Protein AF-A0A0R3RBI5-F1 (afdb_monomer_lite)

InterPro domains:
  IPR002018 Carboxylesterase, type B [PF00135] (38-190)
  IPR029058 Alpha/Beta hydrolase fold [G3DSA:3.40.50.1820] (18-213)
  IPR029058 Alpha/Beta hydrolase fold [SSF53474] (40-210)
  IPR051093 Neuroligin and Bile salt-activated lipase [PTHR43903] (27-202)

Structure (mmCIF, N/CA/C/O backbone):
data_AF-A0A0R3RBI5-F1
#
_entry.id   AF-A0A0R3RBI5-F1
#
loop_
_atom_site.group_PDB
_atom_site.id
_atom_site.type_symbol
_atom_site.label_atom_id
_atom_site.label_alt_id
_atom_site.label_comp_id
_atom_site.label_asym_id
_atom_site.label_entity_id
_atom_site.label_seq_id
_atom_site.pdbx_PDB_ins_code
_atom_site.Cartn_x
_atom_site.Cartn_y
_atom_site.Cartn_z
_atom_site.occupancy
_atom_site.B_iso_or_equiv
_atom_site.auth_seq_id
_atom_site.auth_comp_id
_atom_site.auth_asym_id
_atom_site.auth_atom_id
_atom_site.pdbx_PDB_model_num
ATOM 1 N N . LEU A 1 1 ? 17.960 31.276 -26.778 1.00 45.34 1 LEU A N 1
ATOM 2 C CA . LEU A 1 1 ? 19.311 31.427 -26.174 1.00 45.34 1 LEU A CA 1
ATOM 3 C C . LEU A 1 1 ? 19.335 32.299 -24.904 1.00 45.34 1 LEU A C 1
ATOM 5 O O . LEU A 1 1 ? 20.068 31.959 -23.987 1.00 45.34 1 LEU A O 1
ATOM 9 N N . ALA A 1 2 ? 18.520 33.360 -24.780 1.00 45.56 2 ALA A N 1
ATOM 10 C CA . ALA A 1 2 ? 18.491 34.213 -23.575 1.00 45.56 2 ALA A CA 1
ATOM 11 C C . ALA A 1 2 ? 17.798 33.596 -22.330 1.00 45.56 2 ALA A C 1
ATOM 13 O O . ALA A 1 2 ? 18.166 33.928 -21.205 1.00 45.56 2 ALA A O 1
ATOM 14 N N . GLY A 1 3 ? 16.836 32.677 -22.505 1.00 40.22 3 GLY A N 1
ATOM 15 C CA . GLY A 1 3 ? 16.109 32.035 -21.392 1.00 40.22 3 GLY A CA 1
ATOM 16 C C . GLY A 1 3 ? 16.927 31.000 -20.606 1.00 40.22 3 GLY A C 1
ATOM 17 O O . GLY A 1 3 ? 16.882 30.981 -19.381 1.00 40.22 3 GLY A O 1
ATOM 18 N N . SER A 1 4 ? 17.757 30.212 -21.298 1.00 48.47 4 SER A N 1
ATOM 19 C CA . SER A 1 4 ? 18.598 29.170 -20.682 1.00 48.47 4 SER A CA 1
ATOM 20 C C . SER A 1 4 ? 19.725 29.753 -19.812 1.00 48.47 4 SER A C 1
ATOM 22 O O . SER A 1 4 ? 20.004 29.240 -18.732 1.00 48.47 4 SER A O 1
ATOM 24 N N . ARG A 1 5 ? 20.318 30.893 -20.204 1.00 46.44 5 ARG A N 1
ATOM 25 C CA . ARG A 1 5 ? 21.332 31.583 -19.381 1.00 46.44 5 ARG A CA 1
ATOM 26 C C . ARG A 1 5 ? 20.760 32.157 -18.083 1.00 46.44 5 ARG A C 1
ATOM 28 O O . ARG A 1 5 ? 21.438 32.103 -17.066 1.00 46.44 5 ARG A O 1
ATOM 35 N N . ARG A 1 6 ? 19.531 32.689 -18.099 1.00 45.81 6 ARG A N 1
ATOM 36 C CA . ARG A 1 6 ? 18.883 33.227 -16.888 1.00 45.81 6 ARG A CA 1
ATOM 37 C C . ARG A 1 6 ? 18.511 32.126 -15.895 1.00 45.81 6 ARG A C 1
ATOM 39 O O . ARG A 1 6 ? 18.749 32.309 -14.709 1.00 45.81 6 ARG A O 1
ATOM 46 N N . GLN A 1 7 ? 18.002 30.986 -16.365 1.00 51.91 7 GLN A N 1
ATOM 47 C CA . GLN A 1 7 ? 17.706 29.842 -15.493 1.00 51.91 7 GLN A CA 1
ATOM 48 C C . GLN A 1 7 ? 18.964 29.280 -14.818 1.00 51.91 7 GLN A C 1
ATOM 50 O O . GLN A 1 7 ? 18.930 29.002 -13.625 1.00 51.91 7 GLN A O 1
ATOM 55 N N . ASN A 1 8 ? 20.091 29.211 -15.533 1.00 59.03 8 ASN A N 1
ATOM 56 C CA . ASN A 1 8 ? 21.354 28.741 -14.954 1.00 59.03 8 ASN A CA 1
ATOM 57 C C . ASN A 1 8 ? 21.924 29.697 -13.891 1.00 59.03 8 ASN A C 1
ATOM 59 O O . ASN A 1 8 ? 22.460 29.244 -12.886 1.00 59.03 8 ASN A O 1
ATOM 63 N N . ILE A 1 9 ? 21.789 31.016 -14.076 1.00 61.81 9 ILE A N 1
ATOM 64 C CA . ILE A 1 9 ? 22.252 32.002 -13.083 1.00 61.81 9 ILE A CA 1
ATOM 65 C C . ILE A 1 9 ? 21.393 31.935 -11.814 1.00 61.81 9 ILE A C 1
ATOM 67 O O . ILE A 1 9 ? 21.931 31.928 -10.712 1.00 61.81 9 ILE A O 1
ATOM 71 N N . VAL A 1 10 ? 20.068 31.842 -11.959 1.00 63.31 10 VAL A N 1
ATOM 72 C CA . VAL A 1 10 ? 19.153 31.715 -10.814 1.00 63.31 10 VAL A CA 1
ATOM 73 C C . VAL A 1 10 ? 19.366 30.384 -10.089 1.00 63.31 10 VAL A C 1
ATOM 75 O O . VAL A 1 10 ? 19.440 30.376 -8.865 1.00 63.31 10 VAL A O 1
ATOM 78 N N . GLY A 1 11 ? 19.540 29.280 -10.822 1.00 65.62 11 GLY A N 1
ATOM 79 C CA . GLY A 1 11 ? 19.826 27.968 -10.236 1.00 65.62 11 GLY A CA 1
ATOM 80 C C . GLY A 1 11 ? 21.109 27.958 -9.401 1.00 65.62 11 GLY A C 1
ATOM 81 O O . GLY A 1 11 ? 21.099 27.459 -8.278 1.00 65.62 11 GLY A O 1
ATOM 82 N N . ASN A 1 12 ? 22.179 28.585 -9.898 1.00 67.44 12 ASN A N 1
ATOM 83 C CA . ASN A 1 12 ? 23.444 28.679 -9.166 1.00 67.44 12 ASN A CA 1
ATOM 84 C C . ASN A 1 12 ? 23.321 29.544 -7.899 1.00 67.44 12 ASN A C 1
ATOM 86 O O . ASN A 1 12 ? 23.798 29.148 -6.843 1.00 67.44 12 ASN A O 1
ATOM 90 N N . LEU A 1 13 ? 22.612 30.677 -7.961 1.00 69.12 13 LEU A N 1
ATOM 91 C CA . LEU A 1 13 ? 22.393 31.545 -6.794 1.00 69.12 13 LEU A CA 1
ATOM 92 C C . LEU A 1 13 ? 21.550 30.868 -5.697 1.00 69.12 13 LEU A C 1
ATOM 94 O O . LEU A 1 13 ? 21.806 31.050 -4.504 1.00 69.12 13 LEU A O 1
ATOM 98 N N . VAL A 1 14 ? 20.550 30.074 -6.086 1.00 75.38 14 VAL A N 1
ATOM 99 C CA . VAL A 1 14 ? 19.736 29.281 -5.149 1.00 75.38 14 VAL A CA 1
ATOM 100 C C . VAL A 1 14 ? 20.569 28.162 -4.520 1.00 75.38 14 VAL A C 1
ATOM 102 O O . VAL A 1 14 ? 20.489 27.931 -3.315 1.00 75.38 14 VAL A O 1
ATOM 105 N N . TYR A 1 15 ? 21.415 27.499 -5.306 1.00 75.81 15 TYR A N 1
ATOM 106 C CA . TYR A 1 15 ? 22.303 26.459 -4.799 1.00 75.81 15 TYR A CA 1
ATOM 107 C C . TYR A 1 15 ? 23.314 27.016 -3.786 1.00 75.81 15 TYR A C 1
ATOM 109 O O . TYR A 1 15 ? 23.408 26.508 -2.666 1.00 75.81 15 TYR A O 1
ATOM 117 N N . ASP A 1 16 ? 23.986 28.115 -4.122 1.00 74.38 16 ASP A N 1
ATOM 118 C CA . ASP A 1 16 ? 25.004 28.730 -3.265 1.00 74.38 16 ASP A CA 1
ATOM 119 C C . ASP A 1 16 ? 24.414 29.235 -1.938 1.00 74.38 16 ASP A C 1
ATOM 121 O O . ASP A 1 16 ? 24.981 29.014 -0.864 1.00 74.38 16 ASP A O 1
ATOM 125 N N . SER A 1 17 ? 23.225 29.844 -1.983 1.00 75.38 17 SER A N 1
ATOM 126 C CA . SER A 1 17 ? 22.507 30.266 -0.772 1.00 75.38 17 SER A CA 1
ATOM 127 C C . SER A 1 17 ? 22.018 29.085 0.077 1.00 75.38 17 SER A C 1
ATOM 129 O O . SER A 1 17 ? 22.019 29.176 1.305 1.00 75.38 17 SER A O 1
ATOM 131 N N . SER A 1 18 ? 21.671 27.949 -0.538 1.00 70.19 18 SER A N 1
ATOM 132 C CA . SER A 1 18 ? 21.263 26.739 0.188 1.00 70.19 18 SER A CA 1
ATOM 133 C C . SER A 1 18 ? 22.422 26.053 0.927 1.00 70.19 18 SER A C 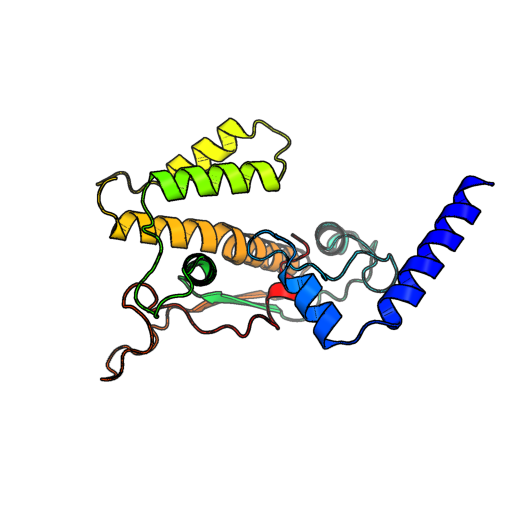1
ATOM 135 O O . SER A 1 18 ? 22.226 25.517 2.024 1.00 70.19 18 SER A O 1
ATOM 137 N N . ILE A 1 19 ? 23.641 26.107 0.375 1.00 78.25 19 ILE A N 1
ATOM 138 C CA . ILE A 1 19 ? 24.854 25.582 1.021 1.00 78.25 19 ILE A CA 1
ATOM 139 C C . ILE A 1 19 ? 25.248 26.445 2.217 1.00 78.25 19 ILE A C 1
ATOM 141 O O . ILE A 1 19 ? 25.668 25.904 3.240 1.00 78.25 19 ILE A O 1
ATOM 145 N N . ALA A 1 20 ? 25.062 27.763 2.114 1.00 78.94 20 ALA A N 1
ATOM 146 C CA . ALA A 1 20 ? 25.390 28.712 3.175 1.00 78.94 20 ALA A CA 1
ATOM 147 C C . ALA A 1 20 ? 24.566 28.512 4.466 1.00 78.94 20 ALA A C 1
ATOM 149 O O . ALA A 1 20 ? 24.962 28.988 5.529 1.00 78.94 20 ALA A O 1
ATOM 150 N N . LEU A 1 21 ? 23.438 27.796 4.401 1.00 80.44 21 LEU A N 1
ATOM 151 C CA . LEU A 1 21 ? 22.632 27.449 5.574 1.00 80.44 21 LEU A CA 1
ATOM 152 C C . LEU A 1 21 ? 23.312 26.377 6.448 1.00 80.44 21 LEU A C 1
ATOM 154 O O . LEU A 1 21 ? 24.085 25.540 5.982 1.00 80.44 21 LEU A O 1
ATOM 158 N N . SER A 1 22 ? 22.981 26.351 7.740 1.00 85.94 22 SER A N 1
ATOM 159 C CA . SER A 1 22 ? 23.361 25.243 8.628 1.00 85.94 22 SER A CA 1
ATOM 160 C C . SER A 1 22 ? 22.537 23.985 8.321 1.00 85.94 22 SER A C 1
ATOM 162 O O . SER A 1 22 ? 21.384 24.073 7.891 1.00 85.94 22 SER A O 1
ATOM 164 N N . SER A 1 23 ? 23.103 22.801 8.579 1.00 78.75 23 SER A N 1
ATOM 165 C CA . SER A 1 23 ? 22.407 21.515 8.427 1.00 78.75 23 SER A CA 1
ATOM 166 C C . SER A 1 23 ? 21.105 21.468 9.226 1.00 78.75 23 SER A C 1
ATOM 168 O O . SER A 1 23 ? 20.083 21.061 8.682 1.00 78.75 23 SER A O 1
ATOM 170 N N . SER A 1 24 ? 21.108 21.963 10.466 1.00 79.12 24 SER A N 1
ATOM 171 C CA . SER A 1 24 ? 19.912 21.993 11.315 1.00 79.12 24 SER A CA 1
ATOM 172 C C . SER A 1 24 ? 18.806 22.874 10.733 1.00 79.12 24 SER A C 1
ATOM 174 O O . SER A 1 24 ? 17.635 22.518 10.803 1.00 79.12 24 SER A O 1
ATOM 176 N N . VAL A 1 25 ? 19.166 23.997 10.104 1.00 77.50 25 VAL A N 1
ATOM 177 C CA . VAL A 1 25 ? 18.196 24.913 9.481 1.00 77.50 25 VAL A CA 1
ATOM 178 C C . VAL A 1 25 ? 17.576 24.281 8.236 1.00 77.50 25 VAL A C 1
ATO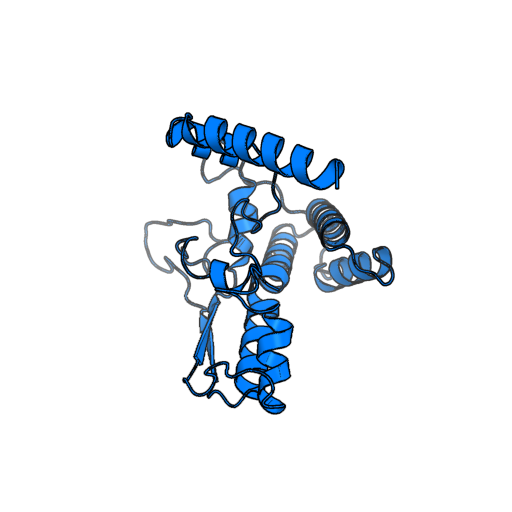M 180 O O . VAL A 1 25 ? 16.373 24.402 8.027 1.00 77.50 25 VAL A O 1
ATOM 183 N N . ARG A 1 26 ? 18.366 23.545 7.443 1.00 74.81 26 ARG A N 1
ATOM 184 C CA . ARG A 1 26 ? 17.846 22.793 6.291 1.00 74.81 26 ARG A CA 1
ATOM 185 C C . ARG A 1 26 ? 16.856 21.707 6.712 1.00 74.81 26 ARG A C 1
ATOM 187 O O . ARG A 1 26 ? 15.809 21.578 6.086 1.00 74.81 26 ARG A O 1
ATOM 194 N N . VAL A 1 27 ? 17.160 20.970 7.782 1.00 74.88 27 VAL A N 1
ATOM 195 C CA . VAL A 1 27 ? 16.256 19.941 8.320 1.00 74.88 27 VAL A CA 1
ATOM 196 C C . VAL A 1 27 ? 14.962 20.572 8.835 1.00 74.88 27 VAL A C 1
ATOM 198 O O . VAL A 1 27 ? 13.883 20.127 8.457 1.00 74.88 27 VAL A O 1
ATOM 201 N N . LEU A 1 28 ? 15.048 21.652 9.614 1.00 72.75 28 LEU A N 1
ATOM 202 C CA . LEU A 1 28 ? 13.867 22.349 10.133 1.00 72.75 28 LEU A CA 1
ATOM 203 C C . LEU A 1 28 ? 12.975 22.896 9.013 1.00 72.75 28 LEU A C 1
ATOM 205 O O . LEU A 1 28 ? 11.762 22.716 9.061 1.00 72.75 28 LEU A O 1
ATOM 209 N N . PHE A 1 29 ? 13.568 23.505 7.982 1.00 72.06 29 PHE A N 1
ATOM 210 C CA . PHE A 1 29 ? 12.819 23.973 6.817 1.00 72.06 29 PHE A CA 1
ATOM 211 C C . PHE A 1 29 ? 12.132 22.811 6.090 1.00 72.06 29 PHE A C 1
ATOM 213 O O . PHE A 1 29 ? 10.964 22.914 5.724 1.00 72.06 29 PHE A O 1
ATOM 220 N N . SER A 1 30 ? 12.818 21.675 5.946 1.00 64.25 30 SER A N 1
ATOM 221 C CA . SER A 1 30 ? 12.228 20.484 5.336 1.00 64.25 30 SER A CA 1
ATOM 222 C C . SER A 1 30 ? 11.055 19.922 6.157 1.00 64.25 30 SER A C 1
ATOM 224 O O . SER A 1 30 ? 10.037 19.545 5.596 1.00 64.25 30 SER A O 1
ATOM 226 N N . CYS A 1 31 ? 11.115 19.963 7.488 1.00 63.56 31 CYS A N 1
ATOM 227 C CA . CYS A 1 31 ? 9.990 19.544 8.330 1.00 63.56 31 CYS A CA 1
ATOM 228 C C . CYS A 1 31 ? 8.805 20.525 8.316 1.00 63.56 31 CYS A C 1
ATOM 230 O O . CYS A 1 31 ? 7.728 20.158 8.768 1.00 63.56 31 CYS A O 1
ATOM 232 N N . SER A 1 32 ? 8.994 21.762 7.839 1.00 65.75 32 SER A N 1
ATOM 233 C CA . SER A 1 32 ? 7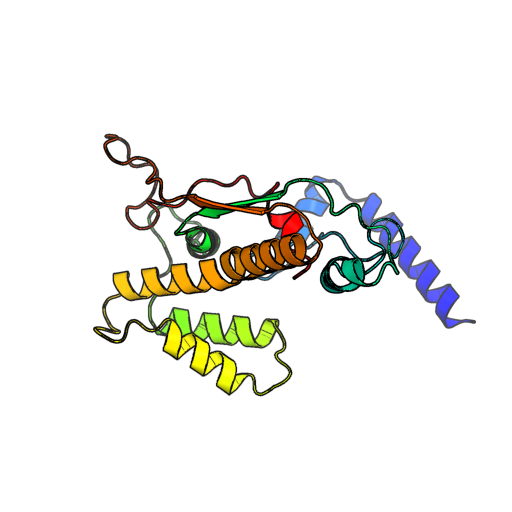.941 22.791 7.809 1.00 65.75 32 SER A CA 1
ATOM 234 C C . SER A 1 32 ? 7.080 22.783 6.544 1.00 65.75 32 SER A C 1
ATOM 236 O O . SER A 1 32 ? 6.085 23.501 6.482 1.00 65.75 32 SER A O 1
ATOM 238 N N . LEU A 1 33 ? 7.461 22.006 5.528 1.00 66.81 33 LEU A N 1
ATOM 239 C CA . LEU A 1 33 ? 6.673 21.863 4.310 1.00 66.81 33 LEU A CA 1
ATOM 240 C C . LEU A 1 33 ? 5.652 20.746 4.509 1.00 66.81 33 LEU A C 1
ATOM 242 O O . LEU A 1 33 ? 6.019 19.620 4.836 1.00 66.81 33 LEU A O 1
ATOM 246 N N . GLU A 1 34 ? 4.381 21.058 4.279 1.00 60.09 34 GLU A N 1
ATOM 247 C CA . GLU A 1 34 ? 3.315 20.062 4.282 1.00 60.09 34 GLU A CA 1
ATOM 248 C C . GLU A 1 34 ? 3.497 19.133 3.081 1.00 60.09 34 GLU A C 1
ATOM 250 O O . GLU A 1 34 ? 3.419 19.548 1.920 1.00 60.09 34 GLU A O 1
ATOM 255 N N . VAL A 1 35 ? 3.765 17.862 3.363 1.00 64.44 35 VAL A N 1
ATOM 256 C CA . VAL A 1 35 ? 3.833 16.812 2.352 1.00 64.44 35 VAL A CA 1
ATOM 257 C C . VAL A 1 35 ? 2.890 15.692 2.769 1.00 64.44 35 VAL A C 1
ATOM 259 O O . VAL A 1 35 ? 2.627 15.492 3.950 1.00 64.44 35 VAL A O 1
ATOM 262 N N . GLU A 1 36 ? 2.317 15.005 1.786 1.00 66.06 36 GLU A N 1
ATOM 263 C CA . GLU A 1 36 ? 1.485 13.829 2.031 1.00 66.06 36 GLU A CA 1
ATOM 264 C C . GLU A 1 36 ? 2.216 12.779 2.871 1.00 66.06 36 GLU A C 1
ATOM 266 O O . GLU A 1 36 ? 3.439 12.639 2.775 1.00 66.06 36 GLU A O 1
ATOM 271 N N . TYR A 1 37 ? 1.451 12.011 3.646 1.00 64.06 37 TYR A N 1
ATOM 272 C CA . TYR A 1 37 ? 1.960 10.812 4.291 1.00 64.06 37 TYR A CA 1
ATOM 273 C C . TYR A 1 37 ? 2.721 9.940 3.279 1.00 64.06 37 TYR A C 1
ATOM 275 O O . TYR A 1 37 ? 2.276 9.744 2.148 1.00 64.06 37 TYR A O 1
ATOM 283 N N . ASN A 1 38 ? 3.895 9.439 3.679 1.00 64.88 38 ASN A N 1
ATOM 284 C CA . ASN A 1 38 ? 4.807 8.655 2.834 1.00 64.88 38 ASN A CA 1
ATOM 285 C C . ASN A 1 38 ? 5.395 9.400 1.610 1.00 64.88 38 ASN A C 1
ATOM 287 O O . ASN A 1 38 ? 6.054 8.799 0.760 1.00 64.88 38 ASN A O 1
ATOM 291 N N . ARG A 1 39 ? 5.238 10.724 1.518 1.00 68.62 39 ARG A N 1
ATOM 292 C CA . ARG A 1 39 ? 5.883 11.534 0.483 1.00 68.62 39 ARG A CA 1
ATOM 293 C C . ARG A 1 39 ? 6.979 12.380 1.116 1.00 68.62 39 ARG A C 1
ATOM 295 O O . ARG A 1 39 ? 6.736 13.358 1.811 1.00 68.62 39 ARG A O 1
ATOM 302 N N . TYR A 1 40 ? 8.223 11.985 0.876 1.00 70.00 40 TYR A N 1
ATOM 303 C CA . TYR A 1 40 ? 9.386 12.717 1.368 1.00 70.00 40 TYR A CA 1
ATOM 304 C C . TYR A 1 40 ? 9.750 13.859 0.416 1.00 70.00 40 TYR A C 1
ATOM 306 O O . TYR A 1 40 ? 9.596 13.752 -0.800 1.00 70.00 40 TYR A O 1
ATOM 314 N N . LEU A 1 41 ? 10.291 14.948 0.965 1.00 72.19 41 LEU A N 1
ATOM 315 C CA . LEU A 1 41 ? 10.772 16.081 0.163 1.00 72.19 41 LEU A CA 1
ATOM 316 C C . LEU A 1 41 ? 11.930 15.712 -0.762 1.00 72.19 41 LEU A C 1
ATOM 318 O O . LEU A 1 41 ? 12.069 16.275 -1.845 1.00 72.19 41 LEU A O 1
ATOM 322 N N . PHE A 1 42 ? 12.766 14.776 -0.321 1.00 78.81 42 PHE A N 1
ATOM 323 C CA . PHE A 1 42 ? 13.937 14.329 -1.056 1.00 78.81 42 PHE A CA 1
ATOM 324 C C . PHE A 1 42 ? 13.806 12.837 -1.323 1.00 78.81 42 PHE A C 1
ATOM 326 O O . PHE A 1 42 ? 14.074 12.005 -0.459 1.00 78.81 42 PHE A O 1
ATOM 333 N N . LEU A 1 43 ? 13.372 12.526 -2.539 1.00 78.50 43 LEU A N 1
ATOM 334 C CA . LEU A 1 43 ? 13.256 11.175 -3.064 1.00 78.50 43 LEU A CA 1
ATOM 335 C C . LEU A 1 43 ? 14.248 10.993 -4.210 1.00 78.50 43 LEU A C 1
ATOM 337 O O . LEU A 1 43 ? 14.596 11.977 -4.874 1.00 78.50 43 LEU A O 1
ATOM 341 N N . PRO A 1 44 ? 14.717 9.761 -4.470 1.00 82.06 44 PRO A N 1
ATOM 342 C CA . PRO A 1 44 ? 15.509 9.525 -5.662 1.00 82.06 44 PRO A CA 1
ATOM 343 C C . PRO A 1 44 ? 14.677 9.900 -6.902 1.00 82.06 44 PRO A C 1
ATOM 345 O O . PRO A 1 44 ? 13.469 9.684 -6.948 1.00 82.06 44 PRO A O 1
ATOM 348 N N . HIS A 1 45 ? 15.320 10.501 -7.900 1.00 83.38 45 HIS A N 1
ATOM 349 C CA . HIS A 1 45 ? 14.669 11.001 -9.111 1.00 83.38 45 HIS A CA 1
ATOM 350 C C . HIS A 1 45 ? 15.274 10.341 -10.351 1.00 83.38 45 HIS A C 1
ATOM 352 O O . HIS A 1 45 ? 16.448 9.972 -10.350 1.00 83.38 45 HIS A O 1
ATOM 358 N N . VAL A 1 46 ? 14.475 10.205 -11.413 1.00 86.25 46 VAL A N 1
ATOM 359 C CA . VAL A 1 46 ? 14.928 9.681 -12.709 1.00 86.25 46 VAL A CA 1
ATOM 360 C C . VAL A 1 46 ? 15.844 10.715 -13.366 1.00 86.25 46 VAL A C 1
ATOM 362 O O . VAL A 1 46 ? 15.386 11.672 -13.981 1.00 86.25 46 VAL A O 1
ATOM 365 N N . ASP A 1 47 ? 17.151 10.534 -13.214 1.00 86.69 47 ASP A N 1
ATOM 366 C CA . ASP A 1 47 ? 18.188 11.455 -13.692 1.00 86.69 47 ASP A CA 1
ATOM 367 C C . ASP A 1 47 ? 18.777 11.051 -15.058 1.00 86.69 47 ASP A C 1
ATOM 369 O O . ASP A 1 47 ? 19.603 11.774 -15.622 1.00 86.69 47 ASP A O 1
ATOM 373 N N . GLY A 1 48 ? 18.389 9.885 -15.587 1.00 83.38 48 GLY A N 1
ATOM 374 C CA . GLY A 1 48 ? 18.928 9.329 -16.828 1.00 83.38 48 GLY A CA 1
ATOM 375 C C . GLY A 1 48 ? 20.362 8.795 -16.702 1.00 83.38 48 GLY A C 1
ATOM 376 O O . GLY A 1 48 ? 20.932 8.358 -17.701 1.00 83.38 48 GLY A O 1
ATOM 377 N N . ARG A 1 49 ? 20.961 8.836 -15.502 1.00 83.25 49 ARG A N 1
ATOM 378 C CA . ARG A 1 49 ? 22.330 8.373 -15.226 1.00 83.25 49 ARG A CA 1
ATOM 379 C C . ARG A 1 49 ? 22.327 7.262 -14.186 1.00 83.25 49 ARG A C 1
ATOM 381 O O . ARG A 1 49 ? 22.652 6.129 -14.524 1.00 83.25 49 ARG A O 1
ATOM 388 N N . PHE A 1 50 ? 21.976 7.585 -12.941 1.00 82.06 50 PHE A N 1
ATOM 389 C CA . PHE A 1 50 ? 21.847 6.613 -11.860 1.00 82.06 50 PHE A CA 1
ATOM 390 C C . PHE A 1 50 ? 20.546 5.811 -11.990 1.00 82.06 50 PHE A C 1
ATOM 392 O O . PHE A 1 50 ? 20.562 4.587 -11.886 1.00 82.06 50 PHE A O 1
ATOM 399 N N . ILE A 1 51 ? 19.433 6.489 -12.284 1.00 83.81 51 ILE A N 1
ATOM 400 C CA . ILE A 1 51 ? 18.131 5.885 -12.578 1.00 83.81 51 ILE A CA 1
ATOM 401 C C . ILE A 1 51 ? 17.796 6.225 -14.034 1.00 83.81 51 ILE A C 1
ATOM 403 O O . ILE A 1 51 ? 17.337 7.334 -14.323 1.00 83.81 51 ILE A O 1
ATOM 407 N N . PRO A 1 52 ? 18.062 5.300 -14.977 1.00 82.12 52 PRO A N 1
ATOM 408 C CA . PRO A 1 52 ? 18.011 5.599 -16.407 1.00 82.12 52 PRO A CA 1
ATOM 409 C C . PRO A 1 52 ? 16.590 5.847 -16.929 1.00 82.12 52 PRO A C 1
ATOM 411 O O . PRO A 1 52 ? 16.415 6.582 -17.896 1.00 82.12 52 PRO A O 1
ATOM 414 N N . ALA A 1 53 ? 15.577 5.244 -16.305 1.00 84.31 53 ALA A N 1
ATOM 415 C CA . ALA A 1 53 ? 14.174 5.430 -16.653 1.00 84.31 53 ALA A CA 1
ATOM 416 C C . ALA A 1 53 ? 13.272 5.132 -15.447 1.00 84.31 53 ALA A C 1
ATOM 418 O O . ALA A 1 53 ? 13.733 4.657 -14.409 1.00 84.31 53 ALA A O 1
ATOM 419 N N . HIS A 1 54 ? 11.973 5.385 -15.606 1.00 83.94 54 HIS A N 1
ATOM 420 C CA . HIS A 1 54 ? 10.965 5.042 -14.608 1.00 83.94 54 HIS A CA 1
ATOM 421 C C . HIS A 1 54 ? 11.013 3.536 -14.266 1.00 83.94 54 HIS A C 1
ATOM 423 O O . HIS A 1 54 ? 11.030 2.722 -15.195 1.00 83.94 54 HIS A O 1
ATOM 429 N N . PRO A 1 55 ? 10.977 3.122 -12.985 1.00 79.06 55 PRO A N 1
ATOM 430 C CA . PRO A 1 55 ? 11.101 1.708 -12.604 1.00 79.06 55 PRO A CA 1
ATOM 431 C C . PRO A 1 55 ? 10.063 0.776 -13.236 1.00 79.06 55 PRO A C 1
ATOM 433 O O . PRO A 1 55 ? 10.422 -0.309 -13.685 1.00 79.06 55 PRO A O 1
ATOM 436 N N . MET A 1 56 ? 8.811 1.229 -13.382 1.00 81.25 56 MET A N 1
ATOM 437 C CA . MET A 1 56 ? 7.786 0.534 -14.187 1.00 81.25 56 MET A CA 1
ATOM 438 C C . MET A 1 56 ? 8.273 0.171 -15.592 1.00 81.25 56 MET A C 1
ATOM 440 O O . MET A 1 56 ? 8.025 -0.934 -16.062 1.00 81.25 56 MET A O 1
ATOM 444 N N . VAL A 1 57 ? 8.949 1.100 -16.274 1.00 82.25 57 VAL A N 1
ATOM 445 C CA . VAL A 1 57 ? 9.461 0.874 -17.629 1.00 82.25 57 VAL A CA 1
ATOM 446 C C . VAL A 1 57 ? 10.613 -0.117 -17.578 1.00 82.25 57 VAL A C 1
ATOM 448 O O . VAL A 1 57 ? 10.597 -1.064 -18.348 1.00 82.25 57 VAL A O 1
ATOM 451 N N . LEU A 1 58 ? 11.552 0.050 -16.641 1.00 79.25 58 LEU A N 1
ATOM 452 C CA . LEU A 1 58 ? 12.728 -0.818 -16.511 1.00 79.25 58 LEU A CA 1
ATOM 453 C C . LEU A 1 58 ? 12.371 -2.282 -16.231 1.00 79.25 58 LEU A C 1
ATOM 455 O O . LEU A 1 58 ? 12.991 -3.185 -16.790 1.00 79.25 58 LEU A O 1
ATOM 459 N N . LEU A 1 59 ? 11.375 -2.525 -15.376 1.00 76.12 59 LEU A N 1
ATOM 460 C CA . LEU A 1 59 ? 10.950 -3.884 -15.043 1.00 76.12 59 LEU A CA 1
ATOM 461 C C . LEU A 1 59 ? 10.073 -4.505 -16.142 1.00 76.12 59 LEU A C 1
ATOM 463 O O . LEU A 1 59 ? 10.191 -5.699 -16.406 1.00 76.12 59 LEU A O 1
ATOM 467 N N . ASN A 1 60 ? 9.260 -3.704 -16.841 1.00 77.00 60 ASN A N 1
ATOM 468 C CA . ASN A 1 60 ? 8.460 -4.180 -17.977 1.00 77.00 60 ASN A CA 1
ATOM 469 C C . ASN A 1 60 ? 9.267 -4.359 -19.269 1.00 77.00 60 ASN A C 1
ATOM 471 O O . ASN A 1 60 ? 8.859 -5.134 -20.130 1.00 77.00 60 ASN A O 1
ATOM 475 N N . SER A 1 61 ? 10.386 -3.649 -19.443 1.00 69.81 61 SER A N 1
ATOM 476 C CA . SER A 1 61 ? 11.241 -3.755 -20.631 1.00 69.81 61 SER A CA 1
ATOM 477 C C . SER A 1 61 ? 12.227 -4.920 -20.555 1.00 69.81 61 SER A C 1
ATOM 479 O O . SER A 1 61 ? 12.802 -5.289 -21.584 1.00 69.81 61 SER A O 1
ATOM 481 N N . PHE A 1 62 ? 12.407 -5.540 -19.383 1.00 62.81 62 PHE A N 1
ATOM 482 C CA . PHE A 1 62 ? 13.315 -6.677 -19.214 1.00 62.81 62 PHE A CA 1
ATOM 483 C C . PHE A 1 62 ? 13.026 -7.853 -20.171 1.00 62.81 62 PHE A C 1
ATOM 485 O O . PHE A 1 62 ? 13.966 -8.308 -20.826 1.00 62.81 62 PHE A O 1
ATOM 492 N N . PRO A 1 63 ? 11.767 -8.298 -20.377 1.00 57.34 63 PRO A N 1
ATOM 493 C CA . PRO A 1 63 ? 11.456 -9.357 -21.341 1.00 57.34 63 PRO A CA 1
ATOM 494 C C . PRO A 1 63 ? 11.832 -9.005 -22.790 1.00 57.34 63 PRO A C 1
ATOM 496 O O . PRO A 1 63 ? 11.951 -9.895 -23.626 1.00 57.34 63 PRO A O 1
ATOM 499 N N . THR A 1 64 ? 12.019 -7.715 -23.100 1.00 57.09 64 THR A N 1
ATOM 500 C CA . THR A 1 64 ? 12.291 -7.207 -24.458 1.00 57.09 64 THR A CA 1
ATOM 501 C C . THR A 1 64 ? 13.767 -6.899 -24.743 1.00 57.09 64 THR A C 1
ATOM 503 O O . THR A 1 64 ? 14.086 -6.460 -25.844 1.00 57.09 64 THR A O 1
ATOM 506 N N . ALA A 1 65 ? 14.682 -7.144 -23.794 1.00 55.25 65 ALA A N 1
ATOM 507 C CA . ALA A 1 65 ? 16.142 -6.999 -23.946 1.00 55.25 65 ALA A CA 1
ATOM 508 C C . ALA A 1 65 ? 16.677 -5.588 -24.307 1.00 55.25 65 ALA A C 1
ATOM 510 O O . ALA A 1 65 ? 17.857 -5.442 -24.622 1.00 55.25 65 ALA A O 1
ATOM 511 N N . ILE A 1 66 ? 15.857 -4.534 -24.221 1.00 55.38 66 ILE A N 1
ATOM 512 C CA . ILE A 1 66 ? 16.256 -3.151 -24.567 1.00 55.38 66 ILE A CA 1
ATOM 513 C C . ILE A 1 66 ? 17.166 -2.530 -23.487 1.00 55.38 66 ILE A C 1
ATOM 515 O O . ILE A 1 66 ? 17.949 -1.625 -23.767 1.00 55.38 66 ILE A O 1
ATOM 519 N N . THR A 1 67 ? 17.103 -3.028 -22.249 1.00 55.59 67 THR A N 1
ATOM 520 C CA . THR A 1 67 ? 17.864 -2.501 -21.106 1.00 55.59 67 THR A CA 1
ATOM 521 C C . THR A 1 67 ? 18.422 -3.636 -20.249 1.00 55.59 67 THR A C 1
ATOM 523 O O . THR A 1 67 ? 17.666 -4.493 -19.794 1.00 55.59 67 THR A O 1
ATOM 526 N N . SER A 1 68 ? 19.731 -3.630 -19.977 1.00 52.59 68 SER A N 1
ATOM 527 C CA . SER A 1 68 ? 20.395 -4.596 -19.093 1.00 52.59 68 SER A CA 1
ATOM 528 C C . SER A 1 68 ? 20.131 -4.266 -17.617 1.00 52.59 68 SER A C 1
ATOM 530 O O . SER A 1 68 ? 21.015 -3.786 -16.909 1.00 52.59 68 SER A O 1
ATOM 532 N N . TYR A 1 69 ? 18.903 -4.477 -17.147 1.00 58.06 69 TYR A N 1
ATOM 533 C CA . TYR A 1 69 ? 18.624 -4.464 -15.712 1.00 58.06 69 TYR A CA 1
ATOM 534 C C . TYR A 1 69 ? 18.930 -5.861 -15.146 1.00 58.06 69 TYR A C 1
ATOM 536 O O . TYR A 1 69 ? 18.346 -6.831 -15.624 1.00 58.06 69 TYR A O 1
ATOM 544 N N . PRO A 1 70 ? 19.859 -6.029 -14.189 1.00 55.44 70 PRO A N 1
ATOM 545 C CA . PRO A 1 70 ? 20.237 -7.349 -13.686 1.00 55.44 70 PRO A CA 1
ATOM 546 C C . PRO A 1 70 ? 19.108 -7.954 -12.830 1.00 55.44 70 PRO A C 1
ATOM 548 O O . PRO A 1 70 ? 19.062 -7.773 -11.620 1.00 55.44 70 PRO A O 1
ATOM 551 N N . SER A 1 71 ? 18.188 -8.681 -13.470 1.00 57.59 71 SER A N 1
ATOM 552 C CA . SER A 1 71 ? 16.970 -9.244 -12.855 1.00 57.59 71 SER A CA 1
ATOM 553 C C . SER A 1 71 ? 17.073 -10.735 -12.481 1.00 57.59 71 SER A C 1
ATOM 555 O O . SER A 1 71 ? 16.076 -11.388 -12.195 1.00 57.59 71 SER A O 1
ATOM 557 N N . ALA A 1 72 ? 18.267 -11.334 -12.475 1.00 63.78 72 ALA A N 1
ATOM 558 C CA . ALA A 1 72 ? 18.414 -12.768 -12.177 1.00 63.78 72 ALA A CA 1
ATOM 559 C C . ALA A 1 72 ? 18.658 -13.084 -10.687 1.00 63.78 72 ALA A C 1
ATOM 561 O O . ALA A 1 72 ? 18.928 -14.233 -10.337 1.00 63.78 72 ALA A O 1
ATOM 562 N N . VAL A 1 73 ? 18.599 -12.088 -9.798 1.00 79.06 73 VAL A N 1
ATOM 563 C CA . VAL A 1 73 ? 18.827 -12.303 -8.362 1.00 79.06 73 VAL A CA 1
ATOM 564 C C . VAL A 1 73 ? 17.516 -12.736 -7.695 1.00 79.06 73 VAL A C 1
ATOM 566 O O . VAL A 1 73 ? 16.477 -12.131 -7.961 1.00 79.06 73 VAL A O 1
ATOM 569 N N . PRO A 1 74 ? 17.524 -13.767 -6.830 1.00 87.44 74 PRO A N 1
ATOM 570 C CA . PRO A 1 74 ? 16.366 -14.086 -6.005 1.00 87.44 74 PRO A CA 1
ATOM 571 C C . PRO A 1 74 ? 15.935 -12.880 -5.161 1.00 87.44 74 PRO A C 1
ATOM 573 O O . PRO A 1 74 ? 16.755 -12.276 -4.471 1.00 87.44 74 PRO A O 1
ATOM 576 N N . TYR A 1 75 ? 14.649 -12.546 -5.207 1.00 87.25 75 TYR A N 1
ATOM 577 C CA . TYR A 1 75 ? 14.065 -11.389 -4.537 1.00 87.25 75 TYR A CA 1
ATOM 578 C C . TYR A 1 75 ? 13.183 -11.858 -3.376 1.00 87.25 75 TYR A C 1
ATOM 580 O O . TYR A 1 75 ? 12.249 -12.630 -3.579 1.00 87.25 75 TYR A O 1
ATOM 588 N N . LEU A 1 76 ? 13.488 -11.416 -2.155 1.00 91.69 76 LEU A N 1
ATOM 589 C CA . LEU A 1 76 ? 12.674 -11.663 -0.964 1.00 91.69 76 LEU A CA 1
ATOM 590 C C . LEU A 1 76 ? 12.006 -10.355 -0.543 1.00 91.69 76 LEU A C 1
ATOM 592 O O . LEU A 1 76 ? 12.689 -9.353 -0.342 1.00 91.69 76 LEU A O 1
ATOM 596 N N . THR A 1 77 ? 10.688 -10.379 -0.375 1.00 91.38 77 THR A N 1
ATOM 597 C CA . THR A 1 77 ? 9.902 -9.207 0.016 1.00 91.38 77 THR A CA 1
ATOM 598 C C . THR A 1 77 ? 8.746 -9.565 0.937 1.00 91.38 77 THR A C 1
ATOM 600 O O . THR A 1 77 ? 8.404 -10.736 1.093 1.00 91.38 77 THR A O 1
ATOM 603 N N . GLY A 1 78 ? 8.148 -8.561 1.569 1.00 90.19 78 GLY A N 1
ATOM 604 C CA . GLY A 1 78 ? 7.012 -8.755 2.457 1.00 90.19 78 GLY A CA 1
ATOM 605 C C . GLY A 1 78 ? 6.583 -7.499 3.204 1.00 90.19 78 GLY A C 1
ATOM 606 O O . GLY A 1 78 ? 7.273 -6.472 3.218 1.00 90.19 78 GLY A O 1
ATOM 607 N N . PHE A 1 79 ? 5.427 -7.611 3.844 1.00 89.00 79 PHE A N 1
ATOM 608 C CA . PHE A 1 79 ? 4.800 -6.560 4.644 1.00 89.00 79 PHE A CA 1
ATOM 609 C C . PHE A 1 79 ? 4.248 -7.111 5.955 1.00 89.00 79 PHE A C 1
ATOM 611 O O . PHE A 1 79 ? 4.056 -8.323 6.098 1.00 89.00 79 PHE A O 1
ATOM 618 N N . ASN A 1 80 ? 3.998 -6.218 6.913 1.00 87.75 80 ASN A N 1
ATOM 619 C CA . ASN A 1 80 ? 3.240 -6.569 8.106 1.00 87.75 80 ASN A CA 1
ATOM 620 C C . ASN A 1 80 ? 1.746 -6.368 7.848 1.00 87.75 80 ASN A C 1
ATOM 622 O O . ASN A 1 80 ? 1.344 -5.599 6.975 1.00 87.75 80 ASN A O 1
ATOM 626 N N . ARG A 1 81 ? 0.916 -7.062 8.625 1.00 87.19 81 ARG A N 1
ATOM 627 C CA . ARG A 1 81 ? -0.539 -7.032 8.458 1.00 87.19 81 ARG A CA 1
ATOM 628 C C . ARG A 1 81 ? -1.169 -5.646 8.668 1.00 87.19 81 ARG A C 1
ATOM 630 O O . ARG A 1 81 ? -2.167 -5.353 8.022 1.00 87.19 81 ARG A O 1
ATOM 637 N N . GLU A 1 82 ? -0.595 -4.819 9.541 1.00 87.44 82 GLU A N 1
ATOM 638 C CA . GLU A 1 82 ? -1.149 -3.514 9.943 1.00 87.44 82 GLU A CA 1
ATOM 639 C C . GLU A 1 82 ? -0.114 -2.378 9.782 1.00 87.44 82 GLU A C 1
ATOM 641 O O . GLU A 1 82 ? -0.033 -1.473 10.616 1.00 87.44 82 GLU A O 1
ATOM 646 N N . ASP A 1 83 ? 0.696 -2.416 8.710 1.00 85.06 83 ASP A N 1
ATOM 647 C CA . ASP A 1 83 ? 1.726 -1.391 8.425 1.00 85.06 83 ASP A CA 1
ATOM 648 C C . ASP A 1 83 ? 1.124 0.031 8.286 1.00 85.06 83 ASP A C 1
ATOM 650 O O . ASP A 1 83 ? 1.774 1.012 8.632 1.00 85.06 83 ASP A O 1
ATOM 654 N N . GLY A 1 84 ? -0.145 0.164 7.879 1.00 84.88 84 GLY A N 1
ATOM 655 C CA . GLY A 1 84 ? -0.856 1.445 7.760 1.00 84.88 84 GLY A CA 1
ATOM 656 C C . GLY A 1 84 ? -1.266 2.108 9.079 1.00 84.88 84 GLY A C 1
ATOM 657 O O . GLY A 1 84 ? -1.738 3.242 9.069 1.00 84.88 84 GLY A O 1
ATOM 658 N N . SER A 1 85 ? -1.069 1.449 10.225 1.00 83.44 85 SER A N 1
ATOM 659 C CA . SER A 1 85 ? -1.314 2.061 11.542 1.00 83.44 85 SER A CA 1
ATOM 660 C C . SER A 1 85 ? -0.374 3.240 11.841 1.00 83.44 85 SER A C 1
ATOM 662 O O . SER A 1 85 ? -0.701 4.087 12.673 1.00 83.44 85 SER A O 1
ATOM 664 N N . GLU A 1 86 ? 0.749 3.349 11.123 1.00 78.69 86 GLU A N 1
ATOM 665 C CA . GLU A 1 86 ? 1.675 4.484 11.193 1.00 78.69 86 GLU A CA 1
ATOM 666 C C . GLU A 1 86 ? 1.030 5.810 10.744 1.00 78.69 86 GLU A C 1
ATOM 668 O O . GLU A 1 86 ? 1.342 6.845 11.329 1.00 78.69 86 GLU A O 1
ATOM 673 N N . VAL A 1 87 ? 0.053 5.801 9.824 1.00 80.38 87 VAL A N 1
ATOM 674 C CA . VAL A 1 87 ? -0.689 7.026 9.443 1.00 80.38 87 VAL A CA 1
ATOM 675 C C . VAL A 1 87 ? -1.393 7.648 10.637 1.00 80.38 87 VAL A C 1
ATOM 677 O O . VAL A 1 87 ? -1.324 8.856 10.847 1.00 80.38 87 VAL A O 1
ATOM 680 N N . VAL A 1 88 ? -2.032 6.813 11.455 1.00 78.69 88 VAL A N 1
ATOM 681 C CA . VAL A 1 88 ? -2.753 7.263 12.652 1.00 78.69 88 VAL A CA 1
ATOM 682 C C . VAL A 1 88 ? -1.778 7.801 13.708 1.00 78.69 88 VAL A C 1
ATOM 684 O O . VAL A 1 88 ? -2.135 8.676 14.492 1.00 78.69 88 VAL A O 1
ATOM 687 N N . LEU A 1 89 ? -0.536 7.301 13.732 1.00 74.19 89 LEU A N 1
ATOM 688 C CA . LEU A 1 89 ? 0.513 7.800 14.624 1.00 74.19 89 LEU A CA 1
ATOM 689 C C . LEU A 1 89 ? 1.107 9.137 14.180 1.00 74.19 89 LEU A C 1
ATOM 691 O O . LEU A 1 89 ? 1.542 9.909 15.034 1.00 74.19 89 LEU A O 1
ATOM 695 N N . GLU A 1 90 ? 1.197 9.391 12.877 1.00 70.00 90 GLU A N 1
ATOM 696 C CA . GLU A 1 90 ? 1.721 10.659 12.362 1.00 70.00 90 GLU A CA 1
ATOM 697 C C . GLU A 1 90 ? 0.753 11.816 12.581 1.00 70.00 90 GLU A C 1
ATOM 699 O O . GLU A 1 90 ? 1.190 12.917 12.905 1.00 70.00 90 GLU A O 1
ATOM 704 N N . ASP A 1 91 ? -0.549 11.548 12.503 1.00 63.91 91 ASP A N 1
ATOM 705 C CA . ASP A 1 91 ? -1.618 12.528 12.728 1.00 63.91 91 ASP A CA 1
ATOM 706 C C . ASP A 1 91 ? -1.872 12.793 14.234 1.00 63.91 91 ASP A C 1
ATOM 708 O O . ASP A 1 91 ? -2.937 13.239 14.660 1.00 63.91 91 ASP A O 1
ATOM 712 N N . ARG A 1 92 ? -0.895 12.478 15.099 1.00 60.22 92 ARG A N 1
ATOM 713 C CA . ARG A 1 92 ? -1.026 12.632 16.552 1.00 60.22 92 ARG A CA 1
ATOM 714 C C . ARG A 1 92 ? -1.011 14.110 16.933 1.00 60.22 92 ARG A C 1
ATOM 716 O O . ARG A 1 92 ? -0.071 14.845 16.622 1.00 60.22 92 ARG A O 1
ATOM 723 N N . LEU A 1 93 ? -1.992 14.519 17.736 1.00 52.22 93 LEU A N 1
ATOM 724 C CA . LEU A 1 93 ? -1.903 15.769 18.485 1.00 52.22 93 LEU A CA 1
ATOM 725 C C . LEU A 1 93 ? -0.673 15.697 19.411 1.00 52.22 93 LEU A C 1
ATOM 727 O O . LEU A 1 93 ? -0.310 14.643 19.922 1.00 52.22 93 LEU A O 1
ATOM 731 N N . LEU A 1 94 ? 0.029 16.808 19.630 1.00 47.62 94 LEU A N 1
ATOM 732 C CA . LEU A 1 94 ? 1.301 16.833 20.376 1.00 47.62 94 LEU A CA 1
ATOM 733 C C . LEU A 1 94 ? 1.208 16.380 21.859 1.00 47.62 94 LEU A C 1
ATOM 735 O O . LEU A 1 94 ? 2.225 16.389 22.553 1.00 47.62 94 LEU A O 1
ATOM 739 N N . GLY A 1 95 ? 0.034 15.977 22.354 1.00 39.38 95 GLY A N 1
ATOM 740 C CA . GLY A 1 95 ? -0.174 15.402 23.684 1.00 39.38 95 GLY A CA 1
ATOM 741 C C . GLY A 1 95 ? -0.152 13.873 23.647 1.00 39.38 95 GLY A C 1
ATOM 742 O O . GLY A 1 95 ? -0.712 13.299 22.733 1.00 39.38 95 GLY A O 1
ATOM 743 N N . GLU A 1 96 ? 0.559 13.273 24.611 1.00 48.12 96 GLU A N 1
ATOM 744 C CA . GLU A 1 96 ? 0.546 11.881 25.119 1.00 48.12 96 GLU A CA 1
ATOM 745 C C . GLU A 1 96 ? 0.126 10.707 24.192 1.00 48.12 96 GLU A C 1
ATOM 747 O O . GLU A 1 96 ? -0.765 10.785 23.363 1.00 48.12 96 GLU A O 1
ATOM 752 N N . PHE A 1 97 ? 0.716 9.518 24.387 1.00 53.00 97 PHE A N 1
ATOM 753 C CA . PHE A 1 97 ? 0.438 8.281 23.618 1.00 53.00 97 PHE A CA 1
ATOM 754 C C . PHE A 1 97 ? -1.024 7.764 23.662 1.00 53.00 97 PHE A C 1
ATOM 756 O O . PHE A 1 97 ? -1.279 6.645 23.223 1.00 53.00 97 PHE A O 1
ATOM 763 N N . ASN A 1 98 ? -1.966 8.542 24.200 1.00 52.41 98 ASN A N 1
ATOM 764 C CA . ASN A 1 98 ? -3.369 8.195 24.384 1.00 52.41 98 ASN A CA 1
ATOM 765 C C . ASN A 1 98 ? -4.350 9.118 23.631 1.00 52.41 98 ASN A C 1
ATOM 767 O O . ASN A 1 98 ? -5.502 8.716 23.471 1.00 52.41 98 ASN A O 1
ATOM 771 N N . ASP A 1 99 ? -3.923 10.289 23.136 1.00 55.62 99 ASP A N 1
ATOM 772 C CA . ASP A 1 99 ? -4.793 11.231 22.410 1.00 55.62 99 ASP A CA 1
ATOM 773 C C . ASP A 1 99 ? -4.641 11.055 20.891 1.00 55.62 99 ASP A C 1
ATOM 775 O O . ASP A 1 99 ? -3.938 11.799 20.203 1.00 55.62 99 ASP A O 1
ATOM 779 N N . PHE A 1 100 ? -5.300 10.023 20.360 1.00 64.44 100 PHE A N 1
ATOM 780 C CA . PHE A 1 100 ? -5.400 9.790 18.917 1.00 64.44 100 PHE A CA 1
ATOM 781 C C . PHE A 1 100 ? -6.633 10.479 18.336 1.00 64.44 100 PHE A C 1
ATOM 783 O O . PHE A 1 100 ? -7.673 10.575 18.995 1.00 64.44 100 PHE A O 1
ATOM 790 N N . ILE A 1 101 ? -6.534 10.911 17.076 1.00 70.19 101 ILE A N 1
ATOM 791 C CA . ILE A 1 101 ? -7.695 11.388 16.326 1.00 70.19 101 ILE A CA 1
ATOM 792 C C . ILE A 1 101 ? -8.724 10.260 16.246 1.00 70.19 101 ILE A C 1
ATOM 794 O O . ILE A 1 101 ? -8.401 9.091 16.024 1.00 70.19 101 ILE A O 1
ATOM 798 N N . LEU A 1 102 ? -9.986 10.623 16.463 1.00 76.56 102 LEU A N 1
ATOM 799 C CA . LEU A 1 102 ? -11.094 9.699 16.324 1.00 76.56 102 LEU A CA 1
ATOM 800 C C . LEU A 1 102 ? -11.254 9.331 14.843 1.00 76.56 102 LEU A C 1
ATOM 802 O O . LEU A 1 102 ? -11.746 10.135 14.058 1.00 76.56 102 LEU A O 1
ATOM 806 N N . VAL A 1 103 ? -10.869 8.109 14.480 1.00 84.00 103 VAL A N 1
ATOM 807 C CA . VAL A 1 103 ? -11.107 7.575 13.135 1.00 84.00 103 VAL A CA 1
ATOM 808 C C . VAL A 1 103 ? -12.554 7.095 13.049 1.00 84.00 103 VAL A C 1
ATOM 810 O O . VAL A 1 103 ? -12.895 6.002 13.506 1.00 84.00 103 VAL A O 1
ATOM 813 N N . ASP A 1 104 ? -13.419 7.940 12.503 1.00 87.06 104 ASP A N 1
ATOM 814 C CA . ASP A 1 104 ? -14.800 7.609 12.166 1.00 87.06 104 ASP A CA 1
ATOM 815 C C . ASP A 1 104 ? -15.008 7.536 10.643 1.00 87.06 104 ASP A C 1
ATOM 817 O O . ASP A 1 104 ? -14.073 7.634 9.844 1.00 87.06 104 ASP A O 1
ATOM 821 N N . HIS A 1 105 ? -16.250 7.287 10.228 1.00 88.62 105 HIS A N 1
ATOM 822 C CA . HIS A 1 105 ? -16.582 7.156 8.812 1.00 88.62 105 HIS A CA 1
ATOM 823 C C . HIS A 1 105 ? -16.363 8.471 8.040 1.00 88.62 105 HIS A C 1
ATOM 825 O O . HIS A 1 105 ? -16.009 8.442 6.862 1.00 88.62 105 HIS A O 1
ATOM 831 N N . GLU A 1 106 ? -16.535 9.621 8.699 1.00 89.88 106 GLU A N 1
ATOM 832 C CA . GLU A 1 106 ? -16.293 10.931 8.095 1.00 89.88 106 GLU A CA 1
ATOM 833 C C . GLU A 1 106 ? -14.794 11.164 7.876 1.00 89.88 106 GLU A C 1
ATOM 835 O O . GLU A 1 106 ? -14.396 11.587 6.789 1.00 89.88 106 GLU A O 1
ATOM 840 N N . TYR A 1 107 ? -13.956 10.794 8.848 1.00 89.19 107 TYR A N 1
ATOM 841 C CA . TYR A 1 107 ? -12.501 10.805 8.710 1.00 89.19 107 TYR A CA 1
ATOM 842 C C . TYR A 1 107 ? -12.045 9.944 7.526 1.00 89.19 107 TYR A C 1
ATOM 844 O O . TYR A 1 107 ? -11.304 10.424 6.668 1.00 89.19 107 TYR A O 1
ATOM 852 N N . LEU A 1 108 ? -12.541 8.702 7.421 1.00 89.88 108 LEU A N 1
ATOM 853 C CA . LEU A 1 108 ? -12.227 7.814 6.295 1.00 89.88 108 LEU 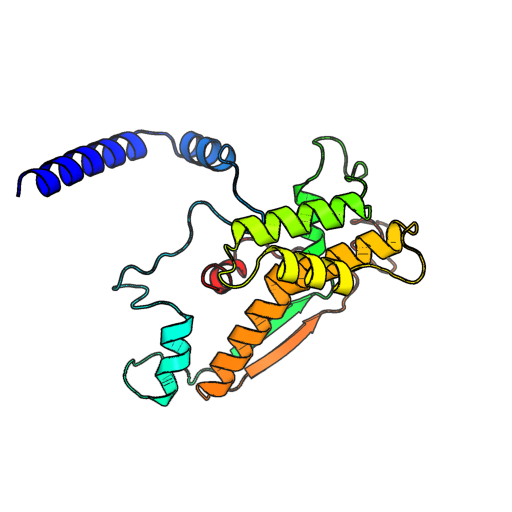A CA 1
ATOM 854 C C . LEU A 1 108 ? -12.620 8.447 4.955 1.00 89.88 108 LEU A C 1
ATOM 856 O O . LEU A 1 108 ? -11.818 8.461 4.022 1.00 89.88 108 LEU A O 1
ATOM 860 N N . LYS A 1 109 ? -13.830 9.006 4.859 1.00 91.75 109 LYS A N 1
ATOM 861 C CA . LYS A 1 109 ? -14.314 9.651 3.633 1.00 91.75 109 LYS A CA 1
ATOM 862 C C . LYS A 1 109 ? -13.447 10.845 3.235 1.00 91.75 109 LYS A C 1
ATOM 864 O O . LYS A 1 109 ? -13.044 10.942 2.076 1.00 91.75 109 LYS A O 1
ATOM 869 N N . ASN A 1 110 ? -13.142 11.731 4.180 1.00 90.75 110 ASN A N 1
ATOM 870 C CA . ASN A 1 110 ? -12.316 12.912 3.931 1.00 90.75 110 ASN A CA 1
ATOM 871 C C . ASN A 1 110 ? -10.901 12.517 3.497 1.00 90.75 110 ASN A C 1
ATOM 873 O O . ASN A 1 110 ? -10.390 13.050 2.512 1.00 90.75 110 ASN A O 1
ATOM 877 N N . TYR A 1 111 ? -10.315 11.516 4.157 1.00 89.56 111 TYR A N 1
ATOM 878 C CA . TYR A 1 111 ? -9.001 10.994 3.797 1.00 89.56 111 TYR A CA 1
ATOM 879 C C . TYR A 1 111 ? -8.981 10.424 2.373 1.00 89.56 111 TYR A C 1
ATOM 881 O O . TYR A 1 111 ? -8.091 10.744 1.588 1.00 89.56 111 TYR A O 1
ATOM 889 N N . VAL A 1 112 ? -9.977 9.610 2.003 1.00 90.56 112 VAL A N 1
ATOM 890 C CA . VAL A 1 112 ? -10.065 9.021 0.656 1.00 90.56 112 VAL A CA 1
ATOM 891 C C . VAL A 1 112 ? -10.241 10.094 -0.418 1.00 90.56 112 VAL A C 1
ATOM 893 O O . VAL A 1 112 ? -9.631 9.999 -1.484 1.00 90.56 112 VAL A O 1
ATOM 896 N N . LEU A 1 113 ? -11.038 11.131 -0.147 1.00 89.12 113 LEU A N 1
ATOM 897 C CA . LEU A 1 113 ? -11.192 12.258 -1.065 1.00 89.12 113 LEU A CA 1
ATOM 898 C C . LEU A 1 113 ? -9.852 12.962 -1.285 1.00 89.12 113 LEU A C 1
ATOM 900 O O . LEU A 1 113 ? -9.437 13.128 -2.433 1.00 89.12 113 LEU A O 1
ATOM 904 N N . GLU A 1 114 ? -9.141 13.320 -0.214 1.00 86.25 114 GLU A N 1
ATOM 905 C CA . GLU A 1 114 ? -7.813 13.925 -0.327 1.00 86.25 114 GLU A CA 1
ATOM 906 C C . GLU A 1 114 ? -6.825 13.029 -1.078 1.00 86.25 114 GLU A C 1
ATOM 908 O O . GLU A 1 114 ? -6.136 13.497 -1.989 1.00 86.25 114 GLU A O 1
ATOM 913 N N . TYR A 1 115 ? -6.794 11.740 -0.744 1.00 85.44 115 TYR A N 1
ATOM 914 C CA . TYR A 1 115 ? -5.957 10.745 -1.403 1.00 85.44 115 TYR A CA 1
ATOM 915 C C . TYR A 1 115 ? -6.229 10.700 -2.915 1.00 85.44 115 TYR A C 1
ATOM 917 O O . TYR A 1 115 ? -5.300 10.796 -3.726 1.00 85.44 115 TYR A O 1
ATOM 925 N N . ALA A 1 116 ? -7.504 10.655 -3.316 1.00 85.56 116 ALA A N 1
ATOM 926 C CA . ALA A 1 116 ? -7.909 10.641 -4.718 1.00 85.56 116 ALA A CA 1
ATOM 927 C C . ALA A 1 116 ? -7.585 11.951 -5.457 1.00 85.56 116 ALA A C 1
ATOM 929 O O . ALA A 1 116 ? -7.210 11.923 -6.636 1.00 85.56 116 ALA A O 1
ATOM 930 N N . PHE A 1 117 ? -7.684 13.102 -4.780 1.00 82.06 117 PHE A N 1
ATOM 931 C CA . PHE A 1 117 ? -7.286 14.393 -5.344 1.00 82.06 117 PHE A CA 1
ATOM 932 C C . PHE A 1 117 ? -5.777 14.466 -5.605 1.00 82.06 117 PHE A C 1
ATOM 934 O O . PHE A 1 117 ? -5.371 14.961 -6.661 1.00 82.06 117 PHE A O 1
ATOM 941 N N . ARG A 1 118 ? -4.951 13.953 -4.686 1.00 78.31 118 ARG A N 1
ATOM 942 C CA . ARG A 1 118 ? -3.481 13.998 -4.783 1.00 78.31 118 ARG A CA 1
ATOM 943 C C . ARG A 1 118 ? -2.925 13.077 -5.875 1.00 78.31 118 ARG A C 1
ATOM 945 O O . ARG A 1 118 ? -1.993 13.475 -6.574 1.00 78.31 118 ARG A O 1
ATOM 952 N N . HIS A 1 119 ? -3.531 11.905 -6.084 1.00 76.56 119 HIS A N 1
ATOM 953 C CA . HIS A 1 119 ? -3.077 10.909 -7.070 1.00 76.56 119 HIS A CA 1
ATOM 954 C C . HIS A 1 119 ? -3.528 11.188 -8.515 1.00 76.56 119 HIS A C 1
ATOM 956 O O . HIS A 1 119 ? -3.121 10.483 -9.435 1.00 76.56 119 HIS A O 1
ATOM 962 N N . ASN A 1 120 ? -4.319 12.245 -8.741 1.00 69.19 120 ASN A N 1
ATOM 963 C CA . ASN A 1 120 ? -4.702 12.746 -10.065 1.00 69.19 120 ASN A CA 1
ATOM 964 C C . ASN A 1 120 ? -5.169 11.642 -11.041 1.00 69.19 120 ASN A C 1
ATOM 966 O O . ASN A 1 120 ? -4.681 11.538 -12.170 1.00 69.19 120 ASN A O 1
ATOM 970 N N . TYR A 1 121 ? -6.137 10.824 -10.613 1.00 71.88 121 TYR A N 1
ATOM 971 C CA . TYR A 1 121 ? -6.731 9.804 -11.477 1.00 71.88 121 TYR A CA 1
ATOM 972 C C . TYR A 1 121 ? -7.344 10.446 -12.733 1.00 71.88 121 TYR A C 1
ATOM 974 O O . TYR A 1 121 ? -8.136 11.390 -12.651 1.00 71.88 121 TYR A O 1
ATOM 982 N N . THR A 1 122 ? -6.950 9.943 -13.907 1.00 63.69 122 THR A N 1
ATOM 983 C CA . THR A 1 122 ? -7.327 10.487 -15.225 1.00 63.69 122 THR A CA 1
ATOM 984 C C . THR A 1 122 ? -8.755 10.136 -15.636 1.00 63.69 122 THR A C 1
ATOM 986 O O . THR A 1 122 ? -9.353 10.846 -16.440 1.00 63.69 122 THR A O 1
ATOM 989 N N . THR A 1 123 ? -9.315 9.061 -15.077 1.00 65.50 123 THR A N 1
ATOM 990 C CA . THR A 1 123 ? -10.650 8.546 -15.399 1.00 65.50 123 THR A CA 1
ATOM 991 C C . THR A 1 123 ? -11.520 8.639 -14.148 1.00 65.50 123 THR A C 1
ATOM 993 O O . THR A 1 123 ? -11.297 7.900 -13.201 1.00 65.50 123 THR A O 1
ATOM 996 N N . ASN A 1 124 ? -12.453 9.598 -14.140 1.00 83.31 124 ASN A N 1
ATOM 997 C CA . ASN A 1 124 ? -13.462 9.865 -13.102 1.00 83.31 124 ASN A CA 1
ATOM 998 C C . ASN A 1 124 ? -13.008 9.663 -11.636 1.00 83.31 124 ASN A C 1
ATOM 1000 O O . ASN A 1 124 ? -13.210 8.607 -11.038 1.00 83.31 124 ASN A O 1
ATOM 1004 N N . ARG A 1 125 ? -12.461 10.725 -11.036 1.00 83.50 125 ARG A N 1
ATOM 1005 C CA . ARG A 1 125 ? -11.971 10.724 -9.647 1.00 83.50 125 ARG A CA 1
ATOM 1006 C C . ARG A 1 125 ? -13.058 10.421 -8.617 1.00 83.50 125 ARG A C 1
ATOM 1008 O O . ARG A 1 125 ? -12.776 9.743 -7.638 1.00 83.50 125 ARG A O 1
ATOM 1015 N N . GLU A 1 126 ? -14.277 10.905 -8.844 1.00 87.75 126 GLU A N 1
ATOM 1016 C CA . GLU A 1 126 ? -15.397 10.710 -7.918 1.00 87.75 126 GLU A CA 1
ATOM 1017 C C . GLU A 1 126 ? -15.781 9.233 -7.849 1.00 87.75 126 GLU A C 1
ATOM 1019 O O . GLU A 1 126 ? -15.886 8.675 -6.765 1.00 87.75 126 GLU A O 1
ATOM 1024 N N . ALA A 1 127 ? -15.875 8.560 -9.000 1.00 89.25 127 ALA A N 1
ATOM 1025 C CA . ALA A 1 127 ? -16.171 7.130 -9.036 1.00 89.25 127 ALA A CA 1
ATOM 1026 C C . ALA A 1 127 ? -15.088 6.283 -8.346 1.00 89.25 127 ALA A C 1
ATOM 1028 O O . ALA A 1 127 ? -15.409 5.293 -7.694 1.00 89.25 127 ALA A O 1
ATOM 1029 N N . VAL A 1 128 ? -13.813 6.673 -8.471 1.00 89.50 128 VAL A N 1
ATOM 1030 C CA . VAL A 1 128 ? -12.708 5.998 -7.772 1.00 89.50 128 VAL A CA 1
ATOM 1031 C C . VAL A 1 128 ? -12.813 6.206 -6.262 1.00 89.50 128 VAL A C 1
ATOM 1033 O O . VAL A 1 128 ? -12.708 5.237 -5.515 1.00 89.50 128 VAL A O 1
ATOM 1036 N N . ALA A 1 129 ? -13.053 7.439 -5.811 1.00 91.25 129 ALA A N 1
ATOM 1037 C CA . ALA A 1 129 ? -13.206 7.738 -4.391 1.00 91.25 129 ALA A CA 1
ATOM 1038 C C . ALA A 1 129 ? -14.387 6.969 -3.777 1.00 91.25 129 ALA A C 1
ATOM 1040 O O . ALA A 1 129 ? -14.216 6.320 -2.749 1.00 91.25 129 ALA A O 1
ATOM 1041 N N . GLU A 1 130 ? -15.545 6.959 -4.441 1.00 92.88 130 GLU A N 1
ATOM 1042 C CA . GLU A 1 130 ? -16.723 6.212 -3.984 1.00 92.88 130 GLU A CA 1
ATOM 1043 C C . GLU A 1 130 ? -16.465 4.699 -3.941 1.00 92.88 130 GLU A C 1
ATOM 1045 O O . GLU A 1 130 ? -16.867 4.040 -2.988 1.00 92.88 130 GLU A O 1
ATOM 1050 N N . ALA A 1 131 ? -15.728 4.140 -4.907 1.00 93.44 131 ALA A N 1
ATOM 1051 C CA . ALA A 1 131 ? -15.357 2.724 -4.885 1.00 93.44 131 ALA A CA 1
ATOM 1052 C C . ALA A 1 131 ? -14.411 2.374 -3.723 1.00 93.44 131 ALA A C 1
ATOM 1054 O O . ALA A 1 131 ? -14.535 1.306 -3.124 1.00 93.44 131 ALA A O 1
ATOM 1055 N N . ILE A 1 132 ? -13.468 3.262 -3.386 1.00 93.38 132 ILE A N 1
ATOM 1056 C CA . ILE A 1 132 ? -12.580 3.073 -2.231 1.00 93.38 132 ILE A CA 1
ATOM 1057 C C . ILE A 1 132 ? -13.389 3.165 -0.931 1.00 93.38 132 ILE A C 1
ATOM 1059 O O . ILE A 1 132 ? -13.244 2.303 -0.064 1.00 93.38 132 ILE A O 1
ATOM 1063 N N . ILE A 1 133 ? -14.266 4.167 -0.806 1.00 93.88 133 ILE A N 1
ATOM 1064 C CA . ILE A 1 133 ? -15.147 4.322 0.360 1.00 93.88 133 ILE A CA 1
ATOM 1065 C C . ILE A 1 133 ? -16.005 3.067 0.529 1.00 93.88 133 ILE A C 1
ATOM 1067 O O . ILE A 1 133 ? -16.024 2.493 1.613 1.00 93.88 133 ILE A O 1
ATOM 1071 N N . ASP A 1 134 ? -16.655 2.593 -0.533 1.00 94.62 134 ASP A N 1
ATOM 1072 C CA . ASP A 1 134 ? -17.493 1.391 -0.508 1.00 94.62 134 ASP A CA 1
ATOM 1073 C C . ASP A 1 134 ? -16.713 0.146 -0.055 1.00 94.62 134 ASP A C 1
ATOM 1075 O O . ASP A 1 134 ? -17.170 -0.613 0.804 1.00 94.62 134 ASP A O 1
ATOM 1079 N N . ARG A 1 135 ? -15.485 -0.021 -0.565 1.00 94.88 135 ARG A N 1
ATOM 1080 C CA . ARG A 1 135 ? -14.632 -1.181 -0.285 1.00 94.88 135 ARG A CA 1
ATOM 1081 C C . ARG A 1 135 ? -14.161 -1.273 1.166 1.00 94.88 135 ARG A C 1
ATOM 1083 O O . ARG A 1 135 ? -13.998 -2.394 1.659 1.00 94.88 135 ARG A O 1
ATOM 1090 N N . TYR A 1 136 ? -13.892 -0.133 1.800 1.00 95.19 136 TYR A N 1
ATOM 1091 C CA . TYR A 1 136 ? -13.342 -0.042 3.160 1.00 95.19 136 TYR A CA 1
ATOM 1092 C C . TYR A 1 136 ? -14.353 0.502 4.178 1.00 95.19 136 TYR A C 1
ATOM 1094 O O . TYR A 1 136 ? -14.003 0.820 5.312 1.00 95.19 136 TYR A O 1
ATOM 1102 N N . THR A 1 137 ? -15.631 0.581 3.807 1.00 93.19 137 THR A N 1
ATOM 1103 C CA . THR A 1 137 ? -16.704 0.835 4.767 1.00 93.19 137 THR A CA 1
ATOM 1104 C C . THR A 1 137 ? -17.076 -0.463 5.471 1.00 93.19 137 THR A C 1
ATOM 1106 O O . THR A 1 137 ? -17.408 -1.470 4.845 1.00 93.19 137 THR A O 1
ATOM 1109 N N . TYR A 1 138 ? -17.071 -0.436 6.803 1.00 92.50 138 TYR A N 1
ATOM 1110 C CA . TYR A 1 138 ? -17.604 -1.533 7.599 1.00 92.50 138 TYR A CA 1
ATOM 1111 C C . TYR A 1 138 ? -19.141 -1.489 7.599 1.00 92.50 138 TYR A C 1
ATOM 1113 O O . TYR A 1 138 ? -19.778 -0.903 8.472 1.00 92.50 138 TYR A O 1
ATOM 1121 N N . TRP A 1 139 ? -19.741 -2.116 6.587 1.00 92.00 139 TRP A N 1
ATOM 1122 C CA . TRP A 1 139 ? -21.191 -2.150 6.369 1.00 92.00 139 TRP A CA 1
ATOM 1123 C C . TRP A 1 139 ? -22.049 -2.749 7.499 1.00 92.00 139 TRP A C 1
ATOM 1125 O O . TRP A 1 139 ? -23.178 -2.282 7.654 1.00 92.00 139 TRP A O 1
ATOM 1135 N N . PRO A 1 140 ? -21.597 -3.751 8.288 1.00 93.00 140 PRO A N 1
ATOM 1136 C CA . PRO A 1 140 ? -22.429 -4.313 9.352 1.00 93.00 140 PRO A CA 1
ATOM 1137 C C . PRO A 1 140 ? -22.815 -3.299 10.437 1.00 93.00 140 PRO A C 1
ATOM 1139 O O . PRO A 1 140 ? -23.918 -3.388 10.969 1.00 93.00 140 PRO A O 1
ATOM 1142 N N . ASP A 1 141 ? -21.925 -2.353 10.756 1.00 90.06 141 ASP A N 1
ATOM 1143 C CA . ASP A 1 141 ? -22.199 -1.256 11.689 1.00 90.06 141 ASP A CA 1
ATOM 1144 C C . ASP A 1 141 ? -21.261 -0.062 11.444 1.00 90.06 141 ASP A C 1
ATOM 1146 O O . ASP A 1 141 ? -20.158 0.009 11.984 1.00 90.06 141 ASP A O 1
ATOM 1150 N N . ALA A 1 142 ? -21.725 0.928 10.679 1.00 83.00 142 ALA A N 1
ATOM 1151 C CA . ALA A 1 142 ? -20.951 2.139 10.399 1.00 83.00 142 ALA A CA 1
ATOM 1152 C C . ALA A 1 142 ? -20.676 3.009 11.647 1.00 83.00 142 ALA A C 1
ATOM 1154 O O . ALA A 1 142 ? -19.874 3.941 11.578 1.00 83.00 142 ALA A O 1
ATOM 1155 N N . SER A 1 143 ? -21.330 2.730 12.782 1.00 87.19 143 SER A N 1
ATOM 1156 C CA . SER A 1 143 ? -21.097 3.429 14.049 1.00 87.19 143 SER A CA 1
ATOM 1157 C C . SER A 1 143 ? -20.027 2.768 14.927 1.00 87.19 143 SER A C 1
ATOM 1159 O O . SER A 1 143 ? -19.529 3.409 15.862 1.00 87.19 143 SER A O 1
ATOM 1161 N N . ASP A 1 144 ? -19.615 1.530 14.616 1.00 89.56 144 ASP A N 1
ATOM 1162 C CA . ASP A 1 144 ? -18.532 0.847 15.326 1.00 89.56 144 ASP A CA 1
ATOM 1163 C C . ASP A 1 144 ? -17.176 1.446 14.942 1.00 89.56 144 ASP A C 1
ATOM 1165 O O . ASP A 1 144 ? -16.492 1.027 14.006 1.00 89.56 144 ASP A O 1
ATOM 1169 N N . LYS A 1 145 ? -16.752 2.419 15.744 1.00 85.50 145 LYS A N 1
ATOM 1170 C CA . LYS A 1 145 ? -15.492 3.145 15.566 1.00 85.50 145 LYS A CA 1
ATOM 1171 C C . LYS A 1 145 ? -14.266 2.232 15.542 1.00 85.50 145 LYS A C 1
ATOM 1173 O O . LYS A 1 145 ? -13.289 2.549 14.872 1.00 85.50 145 LYS A O 1
ATOM 1178 N N . ARG A 1 146 ? -14.281 1.099 16.258 1.00 86.44 146 ARG A N 1
ATOM 1179 C CA . ARG A 1 146 ? -13.134 0.175 16.258 1.00 86.44 146 ARG A CA 1
ATOM 1180 C C . ARG A 1 146 ? -13.045 -0.580 14.942 1.00 86.44 146 ARG A C 1
ATOM 1182 O O . ARG A 1 146 ? -11.945 -0.747 14.419 1.00 86.44 146 ARG A O 1
ATOM 1189 N N . ALA A 1 147 ? -14.185 -1.022 14.419 1.00 89.88 147 ALA A N 1
ATOM 1190 C CA . ALA A 1 147 ? -14.245 -1.678 13.121 1.00 89.88 147 ALA A CA 1
ATOM 1191 C C . ALA A 1 147 ? -13.890 -0.700 11.991 1.00 89.88 147 ALA A C 1
ATOM 1193 O O . ALA A 1 147 ? -13.071 -1.034 11.139 1.00 89.88 147 ALA A O 1
ATOM 1194 N N . VAL A 1 148 ? -14.406 0.532 12.043 1.00 90.81 148 VAL A N 1
ATOM 1195 C CA . VAL A 1 148 ? -14.075 1.590 11.075 1.00 90.81 148 VAL A CA 1
ATOM 1196 C C . VAL A 1 148 ? -12.582 1.920 11.089 1.00 90.81 148 VAL A C 1
ATOM 1198 O O . VAL A 1 148 ? -11.955 1.941 10.034 1.00 90.81 148 VAL A O 1
ATOM 1201 N N . MET A 1 149 ? -11.980 2.098 12.268 1.00 88.50 149 MET A N 1
ATOM 1202 C CA . MET A 1 149 ? -10.538 2.330 12.385 1.00 88.50 149 MET A CA 1
ATOM 1203 C C . MET A 1 149 ? -9.719 1.173 11.801 1.00 88.50 149 MET A C 1
ATOM 1205 O O . MET A 1 149 ? -8.699 1.397 11.154 1.00 88.50 149 MET A O 1
ATOM 1209 N N . LYS A 1 150 ? -10.165 -0.071 11.995 1.00 90.00 150 LYS A N 1
ATOM 1210 C CA . LYS A 1 150 ? -9.494 -1.241 11.427 1.00 90.00 150 LYS A CA 1
ATOM 1211 C C . LYS A 1 150 ? -9.556 -1.257 9.899 1.00 90.00 150 LYS A C 1
ATOM 1213 O O . LYS A 1 150 ? -8.537 -1.511 9.262 1.00 90.00 150 LYS A O 1
ATOM 1218 N N . GLU A 1 151 ? -10.713 -0.960 9.310 1.00 92.94 151 GLU A N 1
ATOM 1219 C CA . GLU A 1 151 ? -10.835 -0.877 7.850 1.00 92.94 151 GLU A CA 1
ATOM 1220 C C . GLU A 1 151 ? -10.068 0.315 7.267 1.00 92.94 151 GLU A C 1
ATOM 1222 O O . GLU A 1 151 ? -9.461 0.192 6.204 1.00 92.94 151 GLU A O 1
ATOM 1227 N N . PHE A 1 152 ? -9.993 1.433 7.992 1.00 92.19 152 PHE A N 1
ATOM 1228 C CA . PHE A 1 152 ? -9.109 2.541 7.636 1.00 92.19 152 PHE A CA 1
ATOM 1229 C C . PHE A 1 152 ? -7.635 2.105 7.600 1.00 92.19 152 PHE A C 1
ATOM 1231 O O . PHE A 1 152 ? -6.940 2.356 6.615 1.00 92.19 152 PHE A O 1
ATOM 1238 N N . ILE A 1 153 ? -7.160 1.396 8.633 1.00 90.88 153 ILE A N 1
ATOM 1239 C CA . ILE A 1 153 ? -5.791 0.857 8.667 1.00 90.88 153 ILE A CA 1
ATOM 1240 C C . ILE A 1 153 ? -5.561 -0.099 7.493 1.00 90.88 153 ILE A C 1
ATOM 1242 O O . ILE A 1 153 ? -4.507 -0.026 6.859 1.00 90.88 153 ILE A O 1
ATOM 1246 N N . HIS A 1 154 ? -6.521 -0.969 7.166 1.00 92.50 154 HIS A N 1
ATOM 1247 C CA . HIS A 1 154 ? -6.417 -1.846 5.997 1.00 92.50 154 HIS A CA 1
ATOM 1248 C C . HIS A 1 154 ? -6.303 -1.050 4.692 1.00 92.50 154 HIS A C 1
ATOM 1250 O O . HIS A 1 154 ? -5.428 -1.351 3.889 1.00 92.50 154 HIS A O 1
ATOM 1256 N N . MET A 1 155 ? -7.122 -0.012 4.503 1.00 93.00 155 MET A N 1
ATOM 1257 C CA . MET A 1 155 ? -7.087 0.844 3.313 1.00 93.00 155 MET A CA 1
ATOM 1258 C C . MET A 1 155 ? -5.707 1.467 3.106 1.00 93.00 155 MET A C 1
ATOM 1260 O O . MET A 1 155 ? -5.107 1.332 2.041 1.00 93.00 155 MET A O 1
ATOM 1264 N N . VAL A 1 156 ? -5.169 2.088 4.154 1.00 90.75 156 VAL A N 1
ATOM 1265 C CA . VAL A 1 156 ? -3.841 2.705 4.126 1.00 90.75 156 VAL A CA 1
ATOM 1266 C C . VAL A 1 156 ? -2.747 1.659 3.896 1.00 90.75 156 VAL A C 1
ATOM 1268 O O . VAL A 1 156 ? -1.822 1.880 3.112 1.00 90.75 156 VAL A O 1
ATOM 1271 N N . THR A 1 157 ? -2.842 0.511 4.574 1.00 90.69 157 THR A N 1
ATOM 1272 C CA . THR A 1 157 ? -1.885 -0.595 4.420 1.00 90.69 157 THR A CA 1
ATOM 1273 C C . THR A 1 157 ? -1.866 -1.080 2.973 1.00 90.69 157 THR A C 1
ATOM 1275 O O . THR A 1 157 ? -0.794 -1.279 2.394 1.00 90.69 157 THR A O 1
ATOM 1278 N N . ASP A 1 158 ? -3.046 -1.211 2.369 1.00 92.62 158 ASP A N 1
ATOM 1279 C CA . ASP A 1 158 ? -3.200 -1.650 0.993 1.00 92.62 158 ASP A CA 1
ATOM 1280 C C . ASP A 1 158 ? -2.630 -0.631 0.006 1.00 92.62 158 ASP A C 1
ATOM 1282 O O . ASP A 1 158 ? -1.852 -1.006 -0.875 1.00 92.62 158 ASP A O 1
ATOM 1286 N N . ALA A 1 159 ? -2.956 0.650 0.191 1.00 88.94 159 ALA A N 1
ATOM 1287 C CA . ALA A 1 159 ? -2.527 1.738 -0.679 1.00 88.94 159 ALA A CA 1
ATOM 1288 C C . ALA A 1 159 ? -1.003 1.942 -0.672 1.00 88.94 159 ALA A C 1
ATOM 1290 O O . ALA A 1 159 ? -0.386 2.014 -1.734 1.00 88.94 159 ALA A O 1
ATOM 1291 N N . TYR A 1 160 ? -0.382 2.014 0.510 1.00 86.69 160 TYR A N 1
ATOM 1292 C CA . TYR A 1 160 ? 1.029 2.404 0.633 1.00 86.69 160 TYR A CA 1
ATOM 1293 C C . TYR A 1 160 ? 2.014 1.232 0.698 1.00 86.69 160 TYR A C 1
ATOM 1295 O O . TYR A 1 160 ? 3.200 1.434 0.429 1.00 86.69 160 TYR A O 1
ATOM 1303 N N . TYR A 1 161 ? 1.562 0.022 1.043 1.00 88.44 161 TYR A N 1
ATOM 1304 C CA . TYR A 1 161 ? 2.454 -1.124 1.243 1.00 88.44 161 TYR A CA 1
ATOM 1305 C C . TYR A 1 161 ? 2.043 -2.323 0.383 1.00 88.44 161 TYR A C 1
ATOM 1307 O O . TYR A 1 161 ? 2.821 -2.745 -0.472 1.00 88.44 161 TYR A O 1
ATOM 1315 N N . VAL A 1 162 ? 0.834 -2.874 0.542 1.00 91.88 162 VAL A N 1
ATOM 1316 C CA . VAL A 1 162 ? 0.466 -4.146 -0.118 1.00 91.88 162 VAL A CA 1
ATOM 1317 C C . VAL A 1 162 ? 0.457 -4.016 -1.634 1.00 91.88 162 VAL A C 1
ATOM 1319 O O . VAL A 1 162 ? 1.096 -4.829 -2.305 1.00 91.88 162 VAL A O 1
ATOM 1322 N N . ALA A 1 163 ? -0.235 -3.016 -2.183 1.00 91.56 163 ALA A N 1
ATOM 1323 C CA . ALA A 1 163 ? -0.349 -2.828 -3.625 1.00 91.56 163 ALA A CA 1
ATOM 1324 C C . ALA A 1 163 ? 1.021 -2.641 -4.302 1.00 91.56 163 ALA A C 1
ATOM 1326 O O . ALA A 1 163 ? 1.337 -3.426 -5.205 1.00 91.56 163 ALA A O 1
ATOM 1327 N N . PRO A 1 164 ? 1.889 -1.704 -3.868 1.00 88.50 164 PRO A N 1
ATOM 1328 C CA . PRO A 1 164 ? 3.171 -1.512 -4.534 1.00 88.50 164 PRO A CA 1
ATOM 1329 C C . PRO A 1 164 ? 4.167 -2.659 -4.275 1.00 88.50 164 PRO A C 1
ATOM 1331 O O . PRO A 1 164 ? 4.919 -3.014 -5.185 1.00 88.50 164 PRO A O 1
ATOM 1334 N N . ILE A 1 165 ? 4.150 -3.319 -3.104 1.00 90.69 165 ILE A N 1
ATOM 1335 C CA . ILE A 1 165 ? 4.965 -4.532 -2.861 1.00 90.69 165 ILE A CA 1
ATOM 1336 C C . ILE A 1 165 ? 4.549 -5.653 -3.801 1.00 90.69 165 ILE A C 1
ATOM 1338 O O . ILE A 1 165 ? 5.403 -6.295 -4.414 1.00 90.69 165 ILE A O 1
ATOM 1342 N N . SER A 1 166 ? 3.244 -5.887 -3.918 1.00 92.62 166 SER A N 1
ATOM 1343 C CA . SER A 1 166 ? 2.697 -6.949 -4.761 1.00 92.62 166 SER A CA 1
ATOM 1344 C C . SER A 1 166 ? 3.000 -6.687 -6.233 1.00 92.62 166 SER A C 1
ATOM 1346 O O . SER A 1 166 ? 3.394 -7.607 -6.949 1.00 92.62 166 SER A O 1
ATOM 1348 N N . LEU A 1 167 ? 2.897 -5.431 -6.677 1.00 90.19 167 LEU A N 1
ATOM 1349 C CA . LEU A 1 167 ? 3.267 -5.032 -8.032 1.00 90.19 167 LEU A CA 1
ATOM 1350 C C . LEU A 1 167 ? 4.765 -5.229 -8.290 1.00 90.19 167 LEU A C 1
ATOM 1352 O O . LEU A 1 167 ? 5.139 -5.823 -9.299 1.00 90.19 167 LEU A O 1
ATOM 1356 N N . SER A 1 168 ? 5.630 -4.805 -7.366 1.00 87.56 168 SER A N 1
ATOM 1357 C CA . SER A 1 168 ? 7.076 -5.018 -7.480 1.00 87.56 168 SER A CA 1
ATOM 1358 C C . SER A 1 168 ? 7.418 -6.512 -7.539 1.00 87.56 168 SER A C 1
ATOM 1360 O O . SER A 1 168 ? 8.137 -6.943 -8.441 1.00 87.56 168 SER A O 1
ATOM 1362 N N . ALA A 1 169 ? 6.845 -7.324 -6.646 1.00 89.56 169 ALA A N 1
ATOM 1363 C CA . ALA A 1 169 ? 6.999 -8.777 -6.640 1.00 89.56 169 ALA A CA 1
ATOM 1364 C C . ALA A 1 169 ? 6.548 -9.411 -7.964 1.00 89.56 169 ALA A C 1
ATOM 1366 O O . ALA A 1 169 ? 7.263 -10.239 -8.532 1.00 89.56 169 ALA A O 1
ATOM 1367 N N . HIS A 1 170 ? 5.392 -8.992 -8.484 1.00 89.69 170 HIS A N 1
ATOM 1368 C CA . HIS A 1 170 ? 4.875 -9.457 -9.765 1.00 89.69 170 HIS A CA 1
ATOM 1369 C C . HIS A 1 170 ? 5.836 -9.134 -10.911 1.00 89.69 170 HIS A C 1
ATOM 1371 O O . HIS A 1 170 ? 6.179 -10.019 -11.692 1.00 89.69 170 HIS A O 1
ATOM 1377 N N . LEU A 1 171 ? 6.320 -7.896 -10.981 1.00 86.62 171 LEU A N 1
ATOM 1378 C CA . LEU A 1 171 ? 7.212 -7.447 -12.044 1.00 86.62 171 LEU A CA 1
ATOM 1379 C C . LEU A 1 171 ? 8.585 -8.124 -11.986 1.00 86.62 171 LEU A C 1
ATOM 1381 O O . LEU A 1 171 ? 9.106 -8.523 -13.024 1.00 86.62 171 LEU A O 1
ATOM 1385 N N . HIS A 1 172 ? 9.138 -8.349 -10.792 1.00 84.25 172 HIS A N 1
ATOM 1386 C CA . HIS A 1 172 ? 10.354 -9.150 -10.624 1.00 84.25 172 HIS A CA 1
ATOM 1387 C C . HIS A 1 172 ? 10.151 -10.601 -11.076 1.00 84.25 172 HIS A C 1
ATOM 1389 O O . HIS A 1 172 ? 10.992 -11.156 -11.783 1.00 84.25 172 HIS A O 1
ATOM 1395 N N . SER A 1 173 ? 9.013 -11.208 -10.726 1.00 86.31 173 SER A N 1
ATOM 1396 C CA . SER A 1 173 ? 8.685 -12.565 -11.168 1.00 86.31 173 SER A CA 1
ATOM 1397 C C . SER A 1 173 ? 8.496 -12.642 -12.686 1.00 86.31 173 SER A C 1
ATOM 1399 O O . SER A 1 173 ? 8.972 -13.589 -13.310 1.00 86.31 173 SER A O 1
ATOM 1401 N N . ALA A 1 174 ? 7.825 -11.658 -13.290 1.00 84.38 174 ALA A N 1
ATOM 1402 C CA . ALA A 1 174 ? 7.611 -11.573 -14.734 1.00 84.38 174 ALA A CA 1
ATOM 1403 C C . ALA A 1 174 ? 8.924 -11.335 -15.498 1.00 84.38 174 ALA A C 1
ATOM 1405 O O . ALA A 1 174 ? 9.113 -11.857 -16.595 1.00 84.38 174 ALA A O 1
ATOM 1406 N N . ALA A 1 175 ? 9.865 -10.615 -14.884 1.00 79.94 175 ALA A N 1
ATOM 1407 C CA . ALA A 1 175 ? 11.224 -10.432 -15.375 1.00 79.94 175 ALA A CA 1
ATOM 1408 C C . ALA A 1 175 ? 12.138 -11.654 -15.128 1.00 79.94 175 ALA A C 1
ATOM 1410 O O . ALA A 1 175 ? 13.334 -11.587 -15.391 1.00 79.94 175 ALA A O 1
ATOM 1411 N N . GLY A 1 176 ? 11.621 -12.775 -14.617 1.00 80.19 176 GLY A N 1
ATOM 1412 C CA . GLY A 1 176 ? 12.378 -14.021 -14.457 1.00 80.19 176 GLY A CA 1
ATOM 1413 C C . GLY A 1 176 ? 13.178 -14.151 -13.155 1.00 80.19 176 GLY A C 1
ATOM 1414 O O . GLY A 1 176 ? 13.912 -15.130 -13.000 1.00 80.19 176 GLY A O 1
ATOM 1415 N N . SER A 1 177 ? 13.033 -13.229 -12.196 1.00 85.25 177 SER A N 1
ATOM 1416 C CA . SER A 1 177 ? 13.572 -13.412 -10.843 1.00 85.25 177 SER A CA 1
ATOM 1417 C C . SER A 1 177 ? 12.781 -14.485 -10.087 1.00 85.25 177 SER A C 1
ATOM 1419 O O . SER A 1 177 ? 11.559 -14.579 -10.202 1.00 85.25 177 SER A O 1
ATOM 1421 N N . ARG A 1 178 ? 13.448 -15.258 -9.222 1.00 89.75 178 ARG A N 1
ATOM 1422 C CA . ARG A 1 178 ? 12.741 -16.087 -8.232 1.00 89.75 178 ARG A CA 1
ATOM 1423 C C . ARG A 1 178 ? 12.284 -15.198 -7.079 1.00 89.75 178 ARG A C 1
ATOM 1425 O O . ARG A 1 178 ? 13.132 -14.665 -6.368 1.00 89.75 178 ARG A O 1
ATOM 1432 N N . VAL A 1 179 ? 10.976 -15.069 -6.886 1.00 91.00 179 VAL A N 1
ATOM 1433 C CA . VAL A 1 179 ? 10.401 -14.197 -5.854 1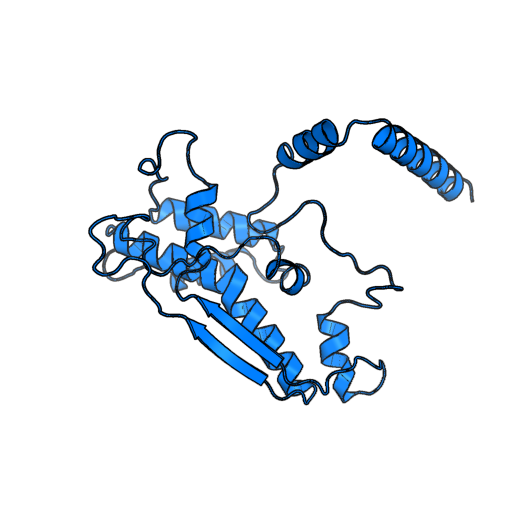.00 91.00 179 VAL A CA 1
ATOM 1434 C C . VAL A 1 179 ? 9.881 -15.010 -4.672 1.00 91.00 179 VAL A C 1
ATOM 1436 O O . VAL A 1 179 ? 9.174 -15.999 -4.847 1.00 91.00 179 VAL A O 1
ATOM 1439 N N . PHE A 1 180 ? 10.225 -14.572 -3.466 1.00 94.69 180 PHE A N 1
ATOM 1440 C CA . PHE A 1 180 ? 9.70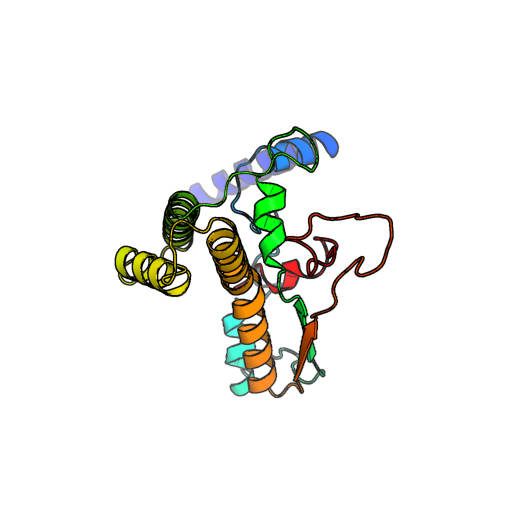4 -15.073 -2.202 1.00 94.69 180 PHE A CA 1
ATOM 1441 C C . PHE A 1 180 ? 8.976 -13.932 -1.500 1.00 94.69 180 PHE A C 1
ATOM 1443 O O . PHE A 1 180 ? 9.541 -12.856 -1.316 1.00 94.69 180 PHE A O 1
ATOM 1450 N N . MET A 1 181 ? 7.727 -14.164 -1.113 1.00 93.88 181 MET A N 1
ATOM 1451 C CA . MET A 1 181 ? 6.889 -13.150 -0.485 1.00 93.88 181 MET A CA 1
ATOM 1452 C C . MET A 1 181 ? 6.372 -13.655 0.858 1.00 93.88 181 MET A C 1
ATOM 1454 O O . MET A 1 181 ? 5.922 -14.797 0.947 1.00 93.88 181 MET A O 1
ATOM 1458 N N . TYR A 1 182 ? 6.442 -12.820 1.893 1.00 93.75 182 TYR A N 1
ATOM 1459 C CA . TYR A 1 182 ? 5.908 -13.136 3.217 1.00 93.75 182 TYR A CA 1
ATOM 1460 C C . TYR A 1 182 ? 4.942 -12.061 3.714 1.00 93.75 182 TYR A C 1
ATOM 1462 O O . TYR A 1 182 ? 5.029 -10.891 3.340 1.00 93.75 182 TYR A O 1
ATOM 1470 N N . VAL A 1 183 ? 4.046 -12.477 4.606 1.00 91.88 183 VAL A N 1
ATOM 1471 C CA . VAL A 1 183 ? 3.214 -11.581 5.409 1.00 91.88 183 VAL A CA 1
ATOM 1472 C C . VAL A 1 183 ? 3.552 -11.842 6.865 1.00 91.88 183 VAL A C 1
ATOM 1474 O O . VAL A 1 183 ? 3.419 -12.969 7.345 1.00 91.88 183 VAL A O 1
ATOM 1477 N N . ASN A 1 184 ? 4.024 -10.816 7.561 1.00 88.31 184 ASN A N 1
ATOM 1478 C CA . ASN A 1 184 ? 4.309 -10.915 8.981 1.00 88.31 184 ASN A CA 1
ATOM 1479 C C . ASN A 1 184 ? 3.040 -10.613 9.786 1.00 88.31 184 ASN A C 1
ATOM 1481 O O . ASN A 1 184 ? 2.455 -9.535 9.678 1.00 88.31 184 ASN A O 1
ATOM 1485 N N . ASN A 1 185 ? 2.631 -11.589 10.592 1.00 86.88 185 ASN A N 1
ATOM 1486 C CA . ASN A 1 185 ? 1.453 -11.528 11.456 1.00 86.88 185 ASN A CA 1
ATOM 1487 C C . ASN A 1 185 ? 1.835 -11.674 12.939 1.00 86.88 185 ASN A C 1
ATOM 1489 O O . ASN A 1 185 ? 1.087 -12.233 13.739 1.00 86.88 185 ASN A O 1
ATOM 1493 N N . TYR A 1 186 ? 3.058 -11.276 13.290 1.00 81.56 186 TYR A N 1
ATOM 1494 C CA . TYR A 1 186 ? 3.536 -11.335 14.661 1.00 81.56 186 TYR A CA 1
ATOM 1495 C C . TYR A 1 186 ? 2.980 -10.167 15.483 1.00 81.56 186 TYR A C 1
ATOM 1497 O O . TYR A 1 186 ? 3.167 -9.006 15.125 1.00 81.56 186 TYR A O 1
ATOM 1505 N N . GLU A 1 187 ? 2.335 -10.485 16.605 1.00 75.94 187 GLU A N 1
ATOM 1506 C CA . GLU A 1 187 ? 1.826 -9.501 17.562 1.00 75.94 187 GLU A CA 1
ATOM 1507 C C . GLU A 1 187 ? 2.907 -9.147 18.584 1.00 75.94 187 GLU A C 1
ATOM 1509 O O . GLU A 1 187 ? 3.352 -9.989 19.374 1.00 75.94 187 GLU A O 1
ATOM 1514 N N . PHE A 1 188 ? 3.329 -7.887 18.591 1.00 69.19 188 PHE A N 1
ATOM 1515 C CA . PHE A 1 188 ? 4.345 -7.413 19.515 1.00 69.19 188 PHE A CA 1
ATOM 1516 C C . PHE A 1 188 ? 3.749 -7.200 20.915 1.00 69.19 188 PHE A C 1
ATOM 1518 O O . PHE A 1 188 ? 2.749 -6.509 21.086 1.00 69.19 188 PHE A O 1
ATOM 1525 N N . GLY A 1 189 ? 4.371 -7.787 21.942 1.00 63.78 189 GLY A N 1
ATOM 1526 C CA . GLY A 1 189 ? 3.952 -7.610 23.341 1.00 63.78 189 GLY A CA 1
ATOM 1527 C C . GLY A 1 189 ? 2.794 -8.506 23.801 1.00 63.78 189 GLY A C 1
ATOM 1528 O O . GLY A 1 189 ? 2.292 -8.341 24.914 1.00 63.78 189 GLY A O 1
ATOM 1529 N N . ARG A 1 190 ? 2.371 -9.496 23.002 1.00 63.44 190 ARG A N 1
ATOM 1530 C CA . ARG A 1 190 ? 1.376 -10.479 23.451 1.00 63.44 190 ARG A CA 1
ATOM 1531 C C . ARG A 1 190 ? 1.933 -11.301 24.622 1.00 63.44 190 ARG A C 1
ATOM 1533 O O . ARG A 1 190 ? 2.812 -12.138 24.441 1.00 63.44 190 ARG A O 1
ATOM 1540 N N . GLY A 1 191 ? 1.401 -11.068 25.823 1.00 61.56 191 GLY A N 1
ATOM 1541 C CA . GLY A 1 191 ? 1.805 -11.760 27.053 1.00 61.56 191 GLY A CA 1
ATOM 1542 C C . GLY A 1 191 ? 2.884 -11.051 27.882 1.00 61.56 191 GLY A C 1
ATOM 1543 O O . GLY A 1 191 ? 3.282 -11.592 28.913 1.00 61.56 191 GLY A O 1
ATOM 1544 N N . SER A 1 192 ? 3.342 -9.854 27.492 1.00 65.31 192 SER A N 1
ATOM 1545 C CA . SER A 1 192 ? 4.185 -9.021 28.358 1.00 65.31 192 SER A CA 1
ATOM 1546 C C . SER A 1 192 ? 3.332 -8.173 29.303 1.00 65.31 192 SER A C 1
ATOM 1548 O O . SER A 1 192 ? 2.297 -7.636 28.921 1.00 65.31 192 SER A O 1
ATOM 1550 N N . SER A 1 193 ? 3.785 -8.005 30.547 1.00 62.78 193 SER A N 1
ATOM 1551 C CA . SER A 1 193 ? 3.150 -7.119 31.539 1.00 62.78 193 SER A CA 1
ATOM 1552 C C . SER A 1 193 ? 3.329 -5.627 31.232 1.00 62.78 193 SER A C 1
ATOM 1554 O O . SER A 1 193 ? 2.706 -4.786 31.873 1.00 62.78 193 SER A O 1
ATOM 1556 N N . GLN A 1 194 ? 4.180 -5.295 30.259 1.00 61.69 194 GLN A N 1
ATOM 1557 C CA . GLN A 1 194 ? 4.408 -3.941 29.772 1.00 61.69 194 GLN A CA 1
ATOM 1558 C C . GLN A 1 194 ? 3.833 -3.830 28.363 1.00 61.69 194 GLN A C 1
ATOM 1560 O O . GLN A 1 194 ? 4.323 -4.467 27.428 1.00 61.69 194 GLN A O 1
ATOM 1565 N N . GLN A 1 195 ? 2.769 -3.044 28.234 1.00 62.09 195 GLN A N 1
ATOM 1566 C CA . GLN A 1 195 ? 2.135 -2.743 26.963 1.00 62.09 195 GLN A CA 1
ATOM 1567 C C . GLN A 1 195 ? 2.832 -1.531 26.338 1.00 62.09 195 GLN A C 1
ATOM 1569 O O . GLN A 1 195 ? 2.636 -0.402 26.777 1.00 62.09 195 GLN A O 1
ATOM 1574 N N . LEU A 1 196 ? 3.689 -1.781 25.346 1.00 67.00 196 LEU A N 1
ATOM 1575 C CA . LEU A 1 196 ? 4.454 -0.730 24.662 1.00 67.00 196 LEU A CA 1
ATOM 1576 C C . LEU A 1 196 ? 3.625 0.021 23.608 1.00 67.00 196 LEU A C 1
ATOM 1578 O O . LEU A 1 196 ? 3.925 1.174 23.316 1.00 67.00 196 LEU A O 1
ATOM 1582 N N . PHE A 1 197 ? 2.575 -0.611 23.073 1.00 71.38 197 PHE A N 1
ATOM 1583 C CA . PHE A 1 197 ? 1.677 -0.029 22.075 1.00 71.38 197 PHE A CA 1
ATOM 1584 C C . PHE A 1 197 ? 0.206 -0.255 22.442 1.00 71.38 197 PHE A C 1
ATOM 1586 O O . PHE A 1 197 ? -0.115 -1.272 23.070 1.00 71.38 197 PHE A O 1
ATOM 1593 N N . PRO A 1 198 ? -0.709 0.641 22.029 1.00 73.75 198 PRO A N 1
ATOM 1594 C CA . PRO A 1 198 ? -2.142 0.419 22.171 1.00 73.75 198 PRO A CA 1
ATOM 1595 C C . PRO A 1 198 ? -2.589 -0.917 21.561 1.00 73.75 198 PRO A C 1
ATOM 1597 O O . PRO A 1 198 ? -2.025 -1.380 20.573 1.00 73.75 198 PRO A O 1
ATOM 1600 N N . ASN A 1 199 ? -3.651 -1.520 22.106 1.00 73.62 199 ASN A N 1
ATOM 1601 C CA . ASN A 1 199 ? -4.167 -2.821 21.643 1.00 73.62 199 ASN A CA 1
ATOM 1602 C C . ASN A 1 199 ? -4.502 -2.853 20.142 1.00 73.62 199 ASN A C 1
ATOM 1604 O O . ASN A 1 199 ? -4.423 -3.904 19.515 1.00 73.62 199 ASN A O 1
ATOM 1608 N N . TRP A 1 200 ? -4.876 -1.709 19.572 1.00 74.38 200 TRP A N 1
ATOM 1609 C CA . TRP A 1 200 ? -5.211 -1.581 18.158 1.00 74.38 200 TRP A CA 1
ATOM 1610 C C . TRP A 1 200 ? -3.990 -1.527 17.223 1.00 74.38 200 TRP A C 1
ATOM 1612 O O . TRP A 1 200 ? -4.169 -1.624 16.020 1.00 74.38 200 TRP A O 1
ATOM 1622 N N . MET A 1 201 ? -2.773 -1.405 17.765 1.00 73.06 201 MET A N 1
ATOM 1623 C CA . MET A 1 201 ? -1.498 -1.404 17.028 1.00 73.06 201 MET A CA 1
ATOM 1624 C C . MET A 1 201 ? -0.699 -2.697 17.213 1.00 73.06 201 MET A C 1
ATOM 1626 O O . MET A 1 201 ? 0.505 -2.737 16.967 1.00 73.06 201 MET A O 1
ATOM 1630 N N . SER A 1 202 ? -1.330 -3.755 17.720 1.00 64.44 202 SER A N 1
ATOM 1631 C CA . SER A 1 202 ? -0.611 -4.944 18.189 1.00 64.44 202 SER A CA 1
ATOM 1632 C C . SER A 1 202 ? 0.254 -5.626 17.118 1.00 64.44 202 SER A C 1
ATOM 1634 O O . SER A 1 202 ? 1.240 -6.274 17.469 1.00 64.44 202 SER A O 1
ATOM 1636 N N . GLN A 1 203 ? -0.070 -5.460 15.831 1.00 64.62 203 GLN A N 1
ATOM 1637 C CA . GLN A 1 203 ? 0.646 -6.071 14.702 1.00 64.62 203 GLN A CA 1
ATOM 1638 C C . GLN A 1 203 ? 1.507 -5.068 13.922 1.00 64.62 203 GLN A C 1
ATOM 1640 O O . GLN A 1 203 ? 2.051 -5.398 12.864 1.00 64.62 203 GLN A O 1
ATOM 1645 N N . TYR A 1 204 ? 1.668 -3.855 14.457 1.00 61.94 204 TYR A N 1
ATOM 1646 C CA . TYR A 1 204 ? 2.645 -2.898 13.971 1.00 61.94 204 TYR A CA 1
ATOM 1647 C C . TYR A 1 204 ? 4.030 -3.266 14.503 1.00 61.94 204 TYR A C 1
ATOM 1649 O O . TYR A 1 204 ? 4.270 -3.327 15.711 1.00 61.94 204 TYR A O 1
ATOM 1657 N N . PHE A 1 205 ? 4.968 -3.504 13.593 1.00 54.88 205 PHE A N 1
ATOM 1658 C CA . PHE A 1 205 ? 6.379 -3.613 13.933 1.00 54.88 205 PHE A CA 1
ATOM 1659 C C . PHE A 1 205 ? 7.064 -2.314 13.529 1.00 54.88 205 PHE A C 1
ATOM 1661 O O . PHE A 1 205 ? 6.918 -1.892 12.385 1.00 54.88 205 PHE A O 1
ATOM 1668 N N . LEU A 1 206 ? 7.835 -1.711 14.444 1.00 53.28 206 LEU A N 1
ATOM 1669 C CA . LEU A 1 206 ? 8.654 -0.529 14.166 1.00 53.28 206 LEU A CA 1
ATOM 1670 C C . LEU A 1 206 ? 9.610 -0.822 13.007 1.00 53.28 206 LEU A C 1
ATOM 1672 O O . LEU A 1 206 ? 10.731 -1.306 13.191 1.00 53.28 206 LEU A O 1
ATOM 1676 N N . ARG A 1 207 ? 9.174 -0.508 11.791 1.00 52.66 207 ARG A N 1
ATOM 1677 C CA . ARG A 1 207 ? 10.056 -0.453 10.645 1.00 52.66 207 ARG A CA 1
ATOM 1678 C C . ARG A 1 207 ? 10.807 0.864 10.783 1.00 52.66 207 ARG A C 1
ATOM 1680 O O . ARG A 1 207 ? 10.205 1.931 10.795 1.00 52.66 207 ARG A O 1
ATOM 1687 N N . PHE A 1 208 ? 12.130 0.818 10.934 1.00 34.22 208 PHE A N 1
ATOM 1688 C CA . PHE A 1 208 ? 12.920 2.041 10.814 1.00 34.22 208 PHE A CA 1
ATOM 1689 C C . PHE A 1 208 ? 12.644 2.626 9.420 1.00 34.22 208 PHE A C 1
ATOM 1691 O O . PHE A 1 208 ? 13.057 2.041 8.414 1.00 34.22 208 PHE A O 1
ATOM 1698 N N . LYS A 1 209 ? 11.952 3.775 9.387 1.00 43.75 209 LYS A N 1
ATOM 1699 C CA . LYS A 1 209 ? 11.494 4.555 8.216 1.00 43.75 209 LYS A CA 1
ATOM 1700 C C . LYS A 1 209 ? 12.515 4.716 7.078 1.00 43.75 209 LYS A C 1
ATOM 1702 O O . LYS A 1 209 ? 12.170 5.069 5.959 1.00 43.75 209 LYS A O 1
ATOM 1707 N N . SER A 1 210 ? 13.792 4.452 7.337 1.00 29.92 210 SER A N 1
ATOM 1708 C CA . SER A 1 210 ? 14.889 4.714 6.413 1.00 29.92 210 SER A CA 1
ATOM 1709 C C . SER A 1 210 ? 15.093 3.668 5.306 1.00 29.92 210 SER A C 1
ATOM 1711 O O . SER A 1 210 ? 15.727 4.020 4.316 1.00 29.92 210 SER A O 1
ATOM 1713 N N . PHE A 1 211 ? 14.646 2.407 5.439 1.00 28.02 211 PHE A N 1
ATOM 1714 C CA . PHE A 1 211 ? 15.165 1.329 4.564 1.00 28.02 211 PHE A CA 1
ATOM 1715 C C . PHE A 1 211 ? 14.175 0.717 3.557 1.00 28.02 211 PHE A C 1
ATOM 1717 O O . PHE A 1 211 ? 14.607 0.245 2.511 1.00 28.02 211 PHE A O 1
ATOM 1724 N N . SER A 1 212 ? 12.861 0.741 3.803 1.00 37.78 212 SER A N 1
ATOM 1725 C CA . SER A 1 212 ? 11.863 0.169 2.873 1.00 37.78 212 SER A CA 1
ATOM 1726 C C . SER A 1 212 ? 11.233 1.181 1.916 1.00 37.78 212 SER A C 1
ATOM 1728 O O . SER A 1 212 ? 10.813 0.805 0.828 1.00 37.78 212 SER A O 1
ATOM 1730 N N . HIS A 1 213 ? 11.184 2.466 2.277 1.00 41.12 213 HIS A N 1
ATOM 1731 C CA . HIS A 1 213 ? 10.499 3.497 1.481 1.00 41.12 213 HIS A CA 1
ATOM 1732 C C . HIS A 1 213 ? 11.216 3.850 0.170 1.00 41.12 213 HIS A C 1
ATOM 1734 O O . HIS A 1 213 ? 10.575 4.295 -0.784 1.00 41.12 213 HIS A O 1
ATOM 1740 N N . LEU A 1 214 ? 12.523 3.570 0.075 1.00 33.97 214 LEU A N 1
ATOM 1741 C CA . LEU A 1 214 ? 13.288 3.716 -1.169 1.00 33.97 214 LEU A CA 1
ATOM 1742 C C . LEU A 1 214 ? 12.756 2.822 -2.300 1.00 33.97 214 LEU A C 1
ATOM 1744 O O . LEU A 1 214 ? 12.948 3.153 -3.466 1.00 33.97 214 LEU A O 1
ATOM 1748 N N . GLN A 1 215 ? 12.062 1.728 -1.971 1.00 35.94 215 GLN A N 1
ATOM 1749 C CA . GLN A 1 215 ? 11.456 0.845 -2.966 1.00 35.94 215 GLN A CA 1
ATOM 1750 C C . GLN A 1 215 ? 10.072 1.331 -3.442 1.00 35.94 215 GLN A C 1
ATOM 1752 O O . GLN A 1 215 ? 9.679 1.013 -4.564 1.00 35.94 215 GLN A O 1
ATOM 1757 N N . PHE A 1 216 ? 9.362 2.130 -2.634 1.00 35.31 216 PHE A N 1
ATOM 1758 C CA . PHE A 1 216 ? 7.975 2.556 -2.895 1.00 35.31 216 PHE A CA 1
ATOM 1759 C C . PHE A 1 216 ? 7.839 3.937 -3.518 1.00 35.31 216 PHE A C 1
ATOM 1761 O O . PHE A 1 216 ? 6.855 4.200 -4.190 1.00 35.31 216 PHE A O 1
ATOM 1768 N N . SER A 1 217 ? 8.851 4.790 -3.377 1.00 32.31 217 SER A N 1
ATOM 1769 C CA . SER A 1 217 ? 8.813 6.193 -3.822 1.00 32.31 217 SER A CA 1
ATOM 1770 C C . SER A 1 217 ? 8.791 6.399 -5.350 1.00 32.31 217 SER A C 1
ATOM 1772 O O . SER A 1 217 ? 8.955 7.517 -5.830 1.00 32.31 217 SER A O 1
ATOM 1774 N N . PHE A 1 218 ? 8.629 5.319 -6.114 1.00 30.91 218 PHE A N 1
ATOM 1775 C CA . PHE A 1 218 ? 8.666 5.275 -7.575 1.00 30.91 218 PHE A CA 1
ATOM 1776 C C . PHE A 1 218 ? 7.407 4.669 -8.214 1.00 30.91 218 PHE A C 1
ATOM 1778 O O . PHE A 1 218 ? 7.396 4.480 -9.434 1.00 30.91 218 PHE A O 1
ATOM 1785 N N . TRP A 1 219 ? 6.395 4.327 -7.411 1.00 34.44 219 TRP A N 1
ATOM 1786 C CA . TRP A 1 219 ? 5.157 3.679 -7.849 1.00 34.44 219 TRP A CA 1
ATOM 1787 C C . TRP A 1 219 ? 3.953 4.569 -7.589 1.00 34.44 219 TRP A C 1
ATOM 1789 O O . TRP A 1 219 ? 3.937 5.221 -6.523 1.00 34.44 219 TRP A O 1
#

Foldseek 3Di:
DVVVVVVVVVVVVVVVVVVVDDPVVVVVVQVPDDDDVLDHPDADDCPCPPNVDQVVCVLVCLVVPPDPDPLAAAAEEEDEPQQLVVVQVVQADPDDQPGTDQQALVNLLVVLLVVLVVVPDPPDSPVVSVVLSVVLQPVVDSPPSLSSVLSSSNSSCCVQPVVLRVVVQVSSVVSPHNYHYDYQHQFPQVPPPDDPHPPSCRRDDPDPPPDPSNSRNRD

Secondary structure (DSSP, 8-state):
-HHHHHHHHHHHHHHHHHHTS-HHHHHHHHHTS---TT--SS-----SSSS-S-HHHHHHHGGGTSS-----S-EEEEEETTTTHHHHHHT--SS-TT------HHHHHHHHHHHHHHTT-SS-HHHHHHHHHHHH--TT-TT-HHHHHHHHHHHHHIIIIIHHHHHHHHHHHHTT--EEEEEE-PPTTTT-SS--S-GGGTT-----TTSSHHHHTT-

Radius of gyration: 21.28 Å; chains: 1; bounding box: 48×50×58 Å

Sequence (219 aa):
LAGSRRQNIVGNLVYDSSIALSSSVRVLFSCSLEVEYNRYLFLPHVDGRFIPAHPMVLLNSFPTAITSYPSAVPYLTGFNREDGSEVVLEDRLLGEFNDFILVDHEYLKNYVLEYAFRHNYTTNREAVAEAIIDRYTYWPDASDKRAVMKEFIHMVTDAYYVAPISLSAHLHSAAGSRVFMYVNNYEFGRGSSQQLFPNWMSQYFLRFKSFSHLQFSFW

pLDDT: mean 74.68, std 16.48, range [28.02, 95.19]

Organism: NCBI:txid42155